Protein AF-A0A1E1F569-F1 (afdb_monomer_lite)

Sequence (327 aa):
MDRHGSYVGMTRHRDGMALHYGRDDFRDQSKLVRTLSRERVKDMASDYERRDPAQQFAERRGIGLGERIVEMARAGAEKARGIFDGLRLSLSAQQREPSATPERSRSIFADFKPPASVADPARTAQAEREHIRQLAVQRHARAVADIWKMQDKGLPILPHQRAALDKAREAMNQTSKYAAHDMERAYNRDPALASDAAGGRVRQAMRAMQLEAEIRTDPDKRADRFVEGWQQLGRHREELQRDGDFRGARKVSEQMAGMAKSLERDAQVESLLRDRKQELGIGFEKAANSPTTFPPASASRWAGATTTDLADRREDHGQFASHCARS

Structure (mmCIF, N/CA/C/O backbone):
data_AF-A0A1E1F569-F1
#
_entry.id   AF-A0A1E1F569-F1
#
loop_
_atom_site.group_PDB
_atom_site.id
_atom_site.type_symbol
_atom_site.label_atom_id
_atom_site.label_alt_id
_atom_site.label_comp_id
_atom_site.label_asym_id
_atom_site.label_entity_id
_atom_site.label_seq_id
_atom_site.pdbx_PDB_ins_code
_atom_site.Cartn_x
_atom_site.Cartn_y
_atom_site.Cartn_z
_atom_site.occupancy
_atom_site.B_iso_or_equiv
_atom_site.auth_seq_id
_atom_site.auth_comp_id
_atom_site.auth_asym_id
_atom_site.auth_atom_id
_atom_site.pdbx_PDB_model_num
ATOM 1 N N . MET A 1 1 ? -41.415 0.591 29.510 1.00 70.56 1 MET A N 1
ATOM 2 C CA . MET A 1 1 ? -42.135 -0.698 29.558 1.00 70.56 1 MET A CA 1
ATOM 3 C C . MET A 1 1 ? -43.249 -0.634 28.528 1.00 70.56 1 MET A C 1
ATOM 5 O O . MET A 1 1 ? -43.807 0.444 28.368 1.00 70.56 1 MET A O 1
ATOM 9 N N . ASP A 1 2 ? -43.493 -1.708 27.788 1.00 79.38 2 ASP A N 1
ATOM 10 C CA . ASP A 1 2 ? -44.550 -1.806 26.776 1.00 79.38 2 ASP A CA 1
ATOM 11 C C . ASP A 1 2 ? -45.605 -2.835 27.208 1.00 79.38 2 ASP A C 1
ATOM 13 O O . ASP A 1 2 ? -45.436 -3.526 28.216 1.00 79.38 2 ASP A O 1
ATOM 17 N N . ARG A 1 3 ? -46.682 -2.958 26.426 1.00 84.44 3 ARG A N 1
ATOM 18 C CA . ARG A 1 3 ? -47.791 -3.887 26.686 1.00 84.44 3 ARG A CA 1
ATOM 19 C C . ARG A 1 3 ? -47.330 -5.314 26.938 1.00 84.44 3 ARG A C 1
ATOM 21 O O . ARG A 1 3 ? -47.879 -5.995 27.801 1.00 84.44 3 ARG A O 1
ATOM 28 N N . HIS A 1 4 ? -46.318 -5.764 26.204 1.00 83.88 4 HIS A N 1
ATOM 29 C CA . HIS A 1 4 ? -45.815 -7.123 26.319 1.00 83.88 4 HIS A CA 1
ATOM 30 C C . HIS A 1 4 ? -45.016 -7.325 27.611 1.00 83.88 4 HIS A C 1
ATOM 32 O O . HIS A 1 4 ? -45.271 -8.278 28.345 1.00 83.88 4 HIS A O 1
ATOM 38 N N . GLY A 1 5 ? -44.112 -6.401 27.940 1.00 82.94 5 GLY A N 1
ATOM 39 C CA . GLY A 1 5 ? -43.372 -6.428 29.197 1.00 82.94 5 GLY A CA 1
ATOM 40 C C . GLY A 1 5 ? -44.294 -6.340 30.413 1.00 82.94 5 GLY A C 1
ATOM 41 O O . GLY A 1 5 ? -44.100 -7.078 31.378 1.00 82.94 5 GLY A O 1
ATOM 42 N N . SER A 1 6 ? -45.328 -5.493 30.359 1.00 86.06 6 SER A N 1
ATOM 43 C CA . SER A 1 6 ? -46.342 -5.386 31.414 1.00 86.06 6 SER A CA 1
ATOM 44 C C . SER A 1 6 ? -47.140 -6.676 31.570 1.00 86.06 6 SER A C 1
ATOM 46 O O . SER A 1 6 ? -47.264 -7.172 32.684 1.00 86.06 6 SER A O 1
ATOM 48 N N . TYR A 1 7 ? -47.599 -7.277 30.471 1.00 85.25 7 TYR A N 1
ATOM 49 C CA . TYR A 1 7 ? -48.302 -8.559 30.515 1.00 85.25 7 TYR A CA 1
ATOM 50 C C . TYR A 1 7 ? -47.445 -9.657 31.157 1.00 85.25 7 TYR A C 1
ATOM 52 O O . TYR A 1 7 ? -47.900 -10.319 32.085 1.00 85.25 7 TYR A O 1
ATOM 60 N N . VAL A 1 8 ? -46.185 -9.813 30.741 1.00 88.06 8 VAL A N 1
ATOM 61 C CA . VAL A 1 8 ? -45.287 -10.846 31.290 1.00 88.06 8 VAL A CA 1
ATOM 62 C C . VAL A 1 8 ? -44.940 -10.583 32.757 1.00 88.06 8 VAL A C 1
ATOM 64 O O . VAL A 1 8 ? -44.918 -11.517 33.553 1.00 88.06 8 VAL A O 1
ATOM 67 N N . GLY A 1 9 ? -44.675 -9.330 33.133 1.00 84.50 9 GLY A N 1
ATOM 68 C CA . GLY A 1 9 ? -44.353 -8.976 34.517 1.00 84.50 9 GLY A CA 1
ATOM 69 C C . GLY A 1 9 ? -45.528 -9.207 35.468 1.00 84.50 9 GLY A C 1
ATOM 70 O O . GLY A 1 9 ? -45.343 -9.762 36.544 1.00 84.50 9 GLY A O 1
ATOM 71 N N . MET A 1 10 ? -46.742 -8.844 35.050 1.00 84.62 10 MET A N 1
ATOM 72 C CA . MET A 1 10 ? -47.941 -8.936 35.890 1.00 84.62 10 MET A CA 1
ATOM 73 C C . MET A 1 10 ? -48.495 -10.362 35.993 1.00 84.62 10 MET A C 1
ATOM 75 O O . MET A 1 10 ? -48.997 -10.747 37.041 1.00 84.62 10 MET A O 1
ATOM 79 N N . THR A 1 11 ? -48.383 -11.167 34.933 1.00 86.31 11 THR A N 1
ATOM 80 C CA . THR A 1 11 ? -48.944 -12.534 34.896 1.00 86.31 11 THR A CA 1
ATOM 81 C C . THR A 1 11 ? -48.066 -13.595 35.557 1.00 86.31 11 THR A C 1
ATOM 83 O O . THR A 1 11 ? -48.512 -14.723 35.754 1.00 86.31 11 THR A O 1
ATOM 86 N N . ARG A 1 12 ? -46.827 -13.257 35.934 1.00 87.31 12 ARG A N 1
ATOM 87 C CA . ARG A 1 12 ? -45.937 -14.170 36.674 1.00 87.31 12 ARG A CA 1
ATOM 88 C C . ARG A 1 12 ? -46.308 -14.331 38.146 1.00 87.31 12 ARG A C 1
ATOM 90 O O . ARG A 1 12 ? -45.846 -15.276 38.779 1.00 87.31 12 ARG A O 1
ATOM 97 N N . HIS A 1 13 ? -47.125 -13.434 38.688 1.00 86.62 13 HIS A N 1
ATOM 98 C CA . HIS A 1 13 ? -47.553 -13.472 40.080 1.00 86.62 13 HIS A CA 1
ATOM 99 C C . HIS A 1 13 ? -48.960 -14.075 40.177 1.00 86.62 13 HIS A C 1
ATOM 101 O O . HIS A 1 13 ? -49.877 -13.608 39.508 1.00 86.62 13 HIS A O 1
ATOM 107 N N . ARG A 1 14 ? -49.125 -15.132 40.987 1.00 81.50 14 ARG A N 1
ATOM 108 C CA . ARG A 1 14 ? -50.398 -15.869 41.122 1.00 81.50 14 ARG A CA 1
ATOM 109 C C . ARG A 1 14 ? -51.358 -15.212 42.118 1.00 81.50 14 ARG A C 1
ATOM 111 O O . ARG A 1 14 ? -52.549 -15.142 41.841 1.00 81.50 14 ARG A O 1
ATOM 118 N N . ASP A 1 15 ? -50.828 -14.712 43.232 1.00 88.00 15 ASP A N 1
ATOM 119 C CA . ASP A 1 15 ? -51.649 -14.276 44.372 1.00 88.00 15 ASP A CA 1
ATOM 120 C C . ASP A 1 15 ? -51.763 -12.745 44.490 1.00 88.00 15 ASP A C 1
ATOM 122 O O . ASP A 1 15 ? -52.718 -12.230 45.065 1.00 88.00 15 ASP A O 1
ATOM 126 N N . GLY A 1 16 ? -50.819 -11.991 43.921 1.00 86.44 16 GLY A N 1
ATOM 127 C CA . GLY A 1 16 ? -50.845 -10.528 43.929 1.00 86.44 16 GLY A CA 1
ATOM 128 C C . GLY A 1 16 ? -49.499 -9.897 43.581 1.00 86.44 16 GLY A C 1
ATOM 129 O O . GLY A 1 16 ? -48.460 -10.556 43.598 1.00 86.44 16 GLY A O 1
ATOM 130 N N . MET A 1 17 ? -49.518 -8.605 43.252 1.00 84.94 17 MET A N 1
ATOM 131 C CA . MET A 1 17 ? -48.340 -7.827 42.863 1.00 84.94 17 MET A CA 1
ATOM 132 C C . MET A 1 17 ? -48.455 -6.396 43.399 1.00 84.94 17 MET A C 1
ATOM 134 O O . MET A 1 17 ? -49.511 -5.774 43.293 1.00 84.94 17 MET A O 1
ATOM 138 N N . ALA A 1 18 ? -47.346 -5.852 43.901 1.00 86.94 18 ALA A N 1
ATOM 139 C CA . ALA A 1 18 ? -47.206 -4.431 44.209 1.00 86.94 18 ALA A CA 1
ATOM 140 C C . ALA A 1 18 ? -46.367 -3.745 43.119 1.00 86.94 18 ALA A C 1
ATOM 142 O O . ALA A 1 18 ? -45.289 -4.223 42.767 1.00 86.94 18 ALA A O 1
ATOM 143 N N . LEU A 1 19 ? -46.861 -2.629 42.575 1.00 81.31 19 LEU A N 1
ATOM 144 C CA . LEU A 1 19 ? -46.159 -1.829 41.569 1.00 81.31 19 LEU A CA 1
ATOM 145 C C . LEU A 1 19 ? -45.727 -0.497 42.180 1.00 81.31 19 LEU A C 1
ATOM 147 O O . LEU A 1 19 ? -46.568 0.315 42.559 1.00 81.31 19 LEU A O 1
ATOM 151 N N . HIS A 1 20 ? -44.420 -0.257 42.219 1.00 83.44 20 HIS A N 1
ATOM 152 C CA . HIS A 1 20 ? -43.848 1.009 42.666 1.00 83.44 20 HIS A CA 1
ATOM 153 C C . HIS A 1 20 ? -43.402 1.827 41.455 1.00 83.44 20 HIS A C 1
ATOM 155 O O . HIS A 1 20 ? -42.701 1.318 40.582 1.00 83.44 20 HIS A O 1
ATOM 161 N N . TYR A 1 21 ? -43.804 3.094 41.398 1.00 80.69 21 TYR A N 1
ATOM 162 C CA . TYR A 1 21 ? -43.386 4.023 40.353 1.00 80.69 21 TYR A CA 1
ATOM 163 C C . TYR A 1 21 ? -43.152 5.420 40.932 1.00 80.69 21 TYR A C 1
ATOM 165 O O . TYR A 1 21 ? -43.775 5.810 41.920 1.00 80.69 21 TYR A O 1
ATOM 173 N N . GLY A 1 22 ? -42.229 6.165 40.321 1.00 81.75 22 GLY A N 1
ATOM 174 C CA . GLY A 1 22 ? -41.918 7.537 40.710 1.00 81.75 22 GLY A CA 1
ATOM 175 C C . GLY A 1 22 ? -43.075 8.483 40.391 1.00 81.75 22 GLY A C 1
ATOM 176 O O . GLY A 1 22 ? -43.643 8.445 39.296 1.00 81.75 22 GLY A O 1
ATOM 177 N N . ARG A 1 23 ? -43.421 9.357 41.344 1.00 74.81 23 ARG A N 1
ATOM 178 C CA . ARG A 1 23 ? -44.499 10.348 41.178 1.00 74.81 23 ARG A CA 1
ATOM 179 C C . ARG A 1 23 ? -44.185 11.374 40.081 1.00 74.81 23 ARG A C 1
ATOM 181 O O . ARG A 1 23 ? -45.110 11.892 39.458 1.00 74.81 23 ARG A O 1
ATOM 188 N N . ASP A 1 24 ? -42.901 11.614 39.825 1.00 73.12 24 ASP A N 1
ATOM 189 C CA . ASP A 1 24 ? -42.416 12.540 38.796 1.00 73.12 24 ASP A CA 1
ATOM 190 C C . ASP A 1 24 ? -42.631 11.994 37.372 1.00 73.12 24 ASP A C 1
ATOM 192 O O . ASP A 1 24 ? -42.980 12.743 36.457 1.00 73.12 24 ASP A O 1
ATOM 196 N N . ASP A 1 25 ? -42.540 10.673 37.191 1.00 67.25 25 ASP A N 1
ATOM 197 C CA . ASP A 1 25 ? -42.727 10.018 35.892 1.00 67.25 25 ASP A CA 1
ATOM 198 C C . ASP A 1 25 ? -44.215 9.829 35.545 1.00 67.25 25 ASP A C 1
ATOM 200 O O . ASP A 1 25 ? -44.647 10.078 34.407 1.00 67.25 25 ASP A O 1
ATOM 204 N N . PHE A 1 26 ? -45.028 9.457 36.542 1.00 74.19 26 PHE A N 1
ATOM 205 C CA . PHE A 1 26 ? -46.458 9.168 36.393 1.00 74.19 26 PHE A CA 1
ATOM 206 C C . PHE A 1 26 ? -47.290 9.928 37.425 1.00 74.19 26 PHE A C 1
ATOM 208 O O . PHE A 1 26 ? -47.778 9.383 38.411 1.00 74.19 26 PHE A O 1
ATOM 215 N N . ARG A 1 27 ? -47.485 11.219 37.153 1.00 68.31 27 ARG A N 1
ATOM 216 C CA . ARG A 1 27 ? -48.318 12.112 37.970 1.00 68.31 27 ARG A CA 1
ATOM 217 C C . ARG A 1 27 ? -49.810 11.732 37.981 1.00 68.31 27 ARG A C 1
ATOM 219 O O . ARG A 1 27 ? -50.522 12.133 38.895 1.00 68.31 27 ARG A O 1
ATOM 226 N N . ASP A 1 28 ? -50.266 10.979 36.978 1.00 77.38 28 ASP A N 1
ATOM 227 C CA . ASP A 1 28 ? -51.658 10.559 36.775 1.00 77.38 28 ASP A CA 1
ATOM 228 C C . ASP A 1 28 ? -51.709 9.074 36.365 1.00 77.38 28 ASP A C 1
ATOM 230 O O . ASP A 1 28 ? -50.928 8.625 35.514 1.00 77.38 28 ASP A O 1
ATOM 234 N N . GLN A 1 29 ? -52.651 8.321 36.945 1.00 77.00 29 GLN A N 1
ATOM 235 C CA . GLN A 1 29 ? -52.924 6.916 36.632 1.00 77.00 29 GLN A CA 1
ATOM 236 C C . GLN A 1 29 ? -53.177 6.708 35.130 1.00 77.00 29 GLN A C 1
ATOM 238 O O . GLN A 1 29 ? -52.739 5.711 34.554 1.00 77.00 29 GLN A O 1
ATOM 243 N N . SER A 1 30 ? -53.785 7.688 34.461 1.00 80.19 30 SER A N 1
ATOM 244 C CA . SER A 1 30 ? -54.041 7.665 33.016 1.00 80.19 30 SER A CA 1
ATOM 245 C C . SER A 1 30 ? -52.747 7.580 32.190 1.00 80.19 30 SER A C 1
ATOM 247 O O . SER A 1 30 ? -52.678 6.882 31.174 1.00 80.19 30 SER A O 1
ATOM 249 N N . LYS A 1 31 ? -51.677 8.247 32.646 1.00 80.12 31 LYS A N 1
ATOM 250 C CA . LYS A 1 31 ? -50.361 8.250 31.986 1.00 80.12 31 LYS A CA 1
ATOM 251 C C . LYS A 1 31 ? -49.631 6.919 32.181 1.00 80.12 31 LYS A C 1
ATOM 253 O O . LYS A 1 31 ? -48.961 6.446 31.257 1.00 80.12 31 LYS A O 1
ATOM 258 N N . LEU A 1 32 ? -49.799 6.300 33.350 1.00 82.88 32 LEU A N 1
ATOM 259 C CA . LEU A 1 32 ? -49.290 4.960 33.633 1.00 82.88 32 LEU A CA 1
ATOM 260 C C . LEU A 1 32 ? -49.958 3.933 32.713 1.00 82.88 32 LEU A C 1
ATOM 262 O O . LEU A 1 32 ? -49.262 3.229 31.984 1.00 82.88 32 LEU A O 1
ATOM 266 N N . VAL A 1 33 ? -51.294 3.919 32.660 1.00 83.81 33 VAL A N 1
ATOM 267 C CA . VAL A 1 33 ? -52.056 3.009 31.789 1.00 83.81 33 VAL A CA 1
ATOM 268 C C . VAL A 1 33 ? -51.663 3.196 30.327 1.00 83.81 33 VAL A C 1
ATOM 270 O O . VAL A 1 33 ? -51.402 2.210 29.645 1.00 83.81 33 VAL A O 1
ATOM 273 N N . ARG A 1 34 ? -51.531 4.436 29.841 1.00 81.75 34 ARG A N 1
ATOM 274 C CA . ARG A 1 34 ? -51.109 4.713 28.457 1.00 81.75 34 ARG A CA 1
ATOM 275 C C . ARG A 1 34 ? -49.707 4.190 28.142 1.00 81.75 34 ARG A C 1
ATOM 277 O O . ARG A 1 34 ? -49.464 3.725 27.033 1.00 81.75 34 ARG A O 1
ATOM 284 N N . THR A 1 35 ? -48.791 4.268 29.101 1.00 83.19 35 THR A N 1
ATOM 285 C CA . THR A 1 35 ? -47.405 3.818 28.914 1.00 83.19 35 THR A CA 1
ATOM 286 C C . THR A 1 35 ? -47.314 2.298 28.942 1.00 83.19 35 THR A C 1
ATOM 288 O O . THR A 1 35 ? -46.688 1.717 28.061 1.00 83.19 35 THR A O 1
ATOM 291 N N . LEU A 1 36 ? -47.997 1.653 29.892 1.00 82.56 36 LEU A N 1
ATOM 292 C CA . LEU A 1 36 ? -48.047 0.193 30.001 1.00 82.56 36 LEU A CA 1
ATOM 293 C C . LEU A 1 36 ? -48.888 -0.446 28.891 1.00 82.56 36 LEU A C 1
ATOM 295 O O . LEU A 1 36 ? -48.606 -1.562 28.491 1.00 82.56 36 LEU A O 1
ATOM 299 N N . SER A 1 37 ? -49.887 0.249 28.347 1.00 80.50 37 SER A N 1
ATOM 300 C CA . SER A 1 37 ? -50.714 -0.258 27.237 1.00 80.50 37 SER A CA 1
ATOM 301 C C . SER A 1 37 ? -50.084 -0.027 25.866 1.00 80.50 37 SER A C 1
ATOM 303 O O . SER A 1 37 ? -50.628 -0.482 24.861 1.00 80.50 37 SER A O 1
ATOM 305 N N . ARG A 1 38 ? -48.954 0.690 25.800 1.00 83.81 38 ARG A N 1
ATOM 306 C CA . ARG A 1 38 ? -48.286 1.005 24.540 1.00 83.81 38 ARG A CA 1
ATOM 307 C C . ARG A 1 38 ? -47.797 -0.281 23.893 1.00 83.81 38 ARG A C 1
ATOM 309 O O . ARG A 1 38 ? -46.904 -0.948 24.409 1.00 83.81 38 ARG A O 1
ATOM 316 N N . GLU A 1 39 ? -48.366 -0.610 22.747 1.00 75.12 39 GLU A N 1
ATOM 317 C CA . GLU A 1 39 ? -47.897 -1.713 21.928 1.00 75.12 39 GLU A CA 1
ATOM 318 C C . GLU A 1 39 ? -46.652 -1.265 21.165 1.00 75.12 39 GLU A C 1
ATOM 320 O O . GLU A 1 39 ? -46.673 -0.299 20.398 1.00 75.12 39 GLU A O 1
ATOM 325 N N . ARG A 1 40 ? -45.530 -1.932 21.434 1.00 66.31 40 ARG A N 1
ATOM 326 C CA . ARG A 1 40 ? -44.352 -1.833 20.587 1.00 66.31 40 ARG A CA 1
ATOM 327 C C . ARG A 1 40 ? -44.524 -2.905 19.523 1.00 66.31 40 ARG A C 1
ATOM 329 O O . ARG A 1 40 ? -44.418 -4.091 19.832 1.00 66.31 40 ARG A O 1
ATOM 336 N N . VAL A 1 41 ? -44.845 -2.492 18.300 1.00 64.06 41 VAL A N 1
ATOM 337 C CA . VAL A 1 41 ? -44.810 -3.404 17.155 1.00 64.06 41 VAL A CA 1
ATOM 338 C C . VAL A 1 41 ? -43.400 -3.985 17.124 1.00 64.06 41 VAL A C 1
ATOM 340 O O . VAL A 1 41 ? -42.417 -3.246 17.215 1.00 64.06 41 VAL A O 1
ATOM 343 N N . LYS A 1 42 ? -43.294 -5.312 17.114 1.00 60.97 42 LYS A N 1
ATOM 344 C CA . LYS A 1 42 ? -42.013 -5.960 16.862 1.00 60.97 42 LYS A CA 1
ATOM 345 C C . LYS A 1 42 ? -41.679 -5.618 15.417 1.00 60.97 42 LYS A C 1
ATOM 347 O O . LYS A 1 42 ? -42.313 -6.170 14.528 1.00 60.97 42 LYS A O 1
ATOM 352 N N . ASP A 1 43 ? -40.762 -4.679 15.195 1.00 54.94 43 ASP A N 1
ATOM 353 C CA . ASP A 1 43 ? -40.180 -4.455 13.873 1.00 54.94 43 ASP A CA 1
ATOM 354 C C . ASP A 1 43 ? -39.514 -5.772 13.454 1.00 54.94 43 ASP A C 1
ATOM 356 O O . ASP A 1 43 ? -38.412 -6.104 13.894 1.00 54.94 43 ASP A O 1
ATOM 360 N N . MET A 1 44 ? -40.231 -6.581 12.676 1.00 62.59 44 MET A N 1
ATOM 361 C CA . MET A 1 44 ? -39.677 -7.768 12.049 1.00 62.59 44 MET A CA 1
ATOM 362 C C . MET A 1 44 ? -38.870 -7.274 10.853 1.00 62.59 44 MET A C 1
ATOM 364 O O . MET A 1 44 ? -39.410 -6.618 9.966 1.00 62.59 44 MET A O 1
ATOM 368 N N . ALA A 1 45 ? -37.574 -7.586 10.806 1.00 53.03 45 ALA A N 1
ATOM 369 C CA . ALA A 1 45 ? -36.723 -7.233 9.667 1.00 53.03 45 ALA A CA 1
ATOM 370 C C . ALA A 1 45 ? -37.317 -7.727 8.325 1.00 53.03 45 ALA A C 1
ATOM 372 O O . ALA A 1 45 ? -37.165 -7.068 7.301 1.00 53.03 45 ALA A O 1
ATOM 373 N N . SER A 1 46 ? -38.094 -8.816 8.355 1.00 59.91 46 SER A N 1
ATOM 374 C CA . SER A 1 46 ? -38.830 -9.368 7.211 1.00 59.91 46 SER A CA 1
ATOM 375 C C . SER A 1 46 ? -39.949 -8.469 6.661 1.00 59.91 46 SER A C 1
ATOM 377 O O . SER A 1 46 ? -40.300 -8.588 5.489 1.00 59.91 46 SER A O 1
ATOM 379 N N . ASP A 1 47 ? -40.507 -7.551 7.458 1.00 58.34 47 ASP A N 1
ATOM 380 C CA . ASP A 1 47 ? -41.522 -6.597 6.978 1.00 58.34 47 ASP A CA 1
ATOM 381 C C . ASP A 1 47 ? -40.900 -5.490 6.109 1.00 58.34 47 ASP A C 1
ATOM 383 O O . ASP A 1 47 ? -41.583 -4.894 5.273 1.00 58.34 47 ASP A O 1
ATOM 387 N N . TYR A 1 48 ? -39.586 -5.273 6.238 1.00 56.53 48 TYR A N 1
ATOM 388 C CA . TYR A 1 48 ? -38.798 -4.402 5.365 1.00 56.53 48 TYR A CA 1
ATOM 389 C C . TYR A 1 48 ? -38.288 -5.132 4.109 1.00 56.53 48 TYR A C 1
ATOM 391 O O . TYR A 1 48 ? -38.043 -4.487 3.093 1.00 56.53 48 TYR A O 1
ATOM 399 N N . GLU A 1 49 ? -38.190 -6.467 4.120 1.00 55.06 49 GLU A N 1
ATOM 400 C CA . GLU A 1 49 ? -37.762 -7.251 2.946 1.00 55.06 49 GLU A CA 1
ATOM 401 C C . GLU A 1 49 ? -38.808 -7.270 1.823 1.00 55.06 49 GLU A C 1
ATOM 403 O O . GLU A 1 49 ? -38.458 -7.386 0.650 1.00 55.06 49 GLU A O 1
ATOM 408 N N . ARG A 1 50 ? -40.099 -7.096 2.141 1.00 53.38 50 ARG A N 1
ATOM 409 C CA . ARG A 1 50 ? -41.158 -7.052 1.116 1.00 53.38 50 ARG A CA 1
ATOM 410 C C . ARG A 1 50 ? -41.180 -5.774 0.285 1.00 53.38 50 ARG A C 1
ATOM 412 O O . ARG A 1 50 ? -41.949 -5.708 -0.675 1.00 53.38 50 ARG A O 1
ATOM 419 N N . ARG A 1 51 ? -40.387 -4.755 0.627 1.00 53.91 51 ARG A N 1
ATOM 420 C CA . ARG A 1 51 ? -40.398 -3.479 -0.092 1.00 53.91 51 ARG A CA 1
ATOM 421 C C . ARG A 1 51 ? -38.982 -2.950 -0.273 1.00 53.91 51 ARG A C 1
ATOM 423 O O . ARG A 1 51 ? -38.430 -2.305 0.609 1.00 53.91 51 ARG A O 1
ATOM 430 N N . ASP A 1 52 ? -38.440 -3.243 -1.450 1.00 55.53 52 ASP A N 1
ATOM 431 C CA . ASP A 1 52 ? -37.073 -2.963 -1.886 1.00 55.53 52 ASP A CA 1
ATOM 432 C C . ASP A 1 52 ? -36.598 -1.534 -1.509 1.00 55.53 52 ASP A C 1
ATOM 434 O O . ASP A 1 52 ? -37.105 -0.539 -2.048 1.00 55.53 52 ASP A O 1
ATOM 438 N N . PRO A 1 53 ? -35.628 -1.398 -0.584 1.00 60.75 53 PRO A N 1
ATOM 439 C CA . PRO A 1 53 ? -35.087 -0.109 -0.149 1.00 60.75 53 PRO A CA 1
ATOM 440 C C . PRO A 1 53 ? -34.496 0.725 -1.295 1.00 60.75 53 PRO A C 1
ATOM 442 O O . PRO A 1 53 ? -34.487 1.958 -1.222 1.00 60.75 53 PRO A O 1
ATOM 445 N N . ALA A 1 54 ? -34.042 0.073 -2.373 1.00 60.53 54 ALA A N 1
ATOM 446 C CA . ALA A 1 54 ? -33.488 0.742 -3.547 1.00 60.53 54 ALA A CA 1
ATOM 447 C C . ALA A 1 54 ? -34.545 1.565 -4.303 1.00 60.53 54 ALA A C 1
ATOM 449 O O . ALA A 1 54 ? -34.239 2.637 -4.831 1.00 60.53 54 ALA A O 1
ATOM 450 N N . GLN A 1 55 ? -35.802 1.114 -4.297 1.00 59.47 55 GLN A N 1
ATOM 451 C CA . GLN A 1 55 ? -36.893 1.771 -5.019 1.00 59.47 55 GLN A CA 1
ATOM 452 C C . GLN A 1 55 ? -37.317 3.076 -4.335 1.00 59.47 55 GLN A C 1
ATOM 454 O O . GLN A 1 55 ? -37.464 4.096 -5.000 1.00 59.47 55 GLN A O 1
ATOM 459 N N . GLN A 1 56 ? -37.389 3.112 -3.000 1.00 61.06 56 GLN A N 1
ATOM 460 C CA . GLN A 1 56 ? -37.722 4.347 -2.274 1.00 61.06 56 GLN A CA 1
ATOM 461 C C . GLN A 1 56 ? -36.603 5.394 -2.331 1.00 61.06 56 GLN A C 1
ATOM 463 O O . GLN A 1 56 ? -36.877 6.595 -2.302 1.00 61.06 56 GLN A O 1
ATOM 468 N N . PHE A 1 57 ? -35.341 4.959 -2.385 1.00 60.84 57 PHE A N 1
ATOM 469 C CA . PHE A 1 57 ? -34.211 5.867 -2.580 1.00 60.84 57 PHE A CA 1
ATOM 470 C C . PHE A 1 57 ? -34.235 6.486 -3.989 1.00 60.84 57 PHE A C 1
ATOM 472 O O . PHE A 1 57 ? -33.972 7.681 -4.139 1.00 60.84 57 PHE A O 1
ATOM 479 N N . ALA A 1 58 ? -34.624 5.703 -5.002 1.00 59.25 58 ALA A N 1
ATOM 480 C CA . ALA A 1 58 ? -34.781 6.158 -6.381 1.00 59.25 58 ALA A CA 1
ATOM 481 C C . ALA A 1 58 ? -35.999 7.084 -6.576 1.00 59.25 58 ALA A C 1
ATOM 483 O O . ALA A 1 58 ? -35.868 8.127 -7.217 1.00 59.25 58 ALA A O 1
ATOM 484 N N . GLU A 1 59 ? -37.149 6.769 -5.970 1.00 62.41 59 GLU A N 1
ATOM 485 C CA . GLU A 1 59 ? -38.379 7.575 -6.043 1.00 62.41 59 GLU A CA 1
ATOM 486 C C . GLU A 1 59 ? -38.221 8.941 -5.363 1.00 62.41 59 GLU A C 1
ATOM 488 O O . GLU A 1 59 ? -38.576 9.966 -5.942 1.00 62.41 59 GLU A O 1
ATOM 493 N N . ARG A 1 60 ? -37.601 8.997 -4.174 1.00 62.31 60 ARG A N 1
ATOM 494 C CA . ARG A 1 60 ? -37.365 10.266 -3.451 1.00 62.31 60 ARG A CA 1
ATOM 495 C C . ARG A 1 60 ? -36.369 11.193 -4.153 1.00 62.31 60 ARG A C 1
ATOM 497 O O . ARG A 1 60 ? -36.332 12.382 -3.850 1.00 62.31 60 ARG A O 1
ATOM 504 N N . ARG A 1 61 ? -35.551 10.660 -5.067 1.00 59.25 61 ARG A N 1
ATOM 505 C CA . ARG A 1 61 ? -34.576 11.413 -5.874 1.00 59.25 61 ARG A CA 1
ATOM 506 C C . ARG A 1 61 ? -34.995 11.580 -7.340 1.00 59.25 61 ARG A C 1
ATOM 508 O O . ARG A 1 61 ? -34.240 12.179 -8.100 1.00 59.25 61 ARG A O 1
ATOM 515 N N . GLY A 1 62 ? -36.164 11.074 -7.743 1.00 51.50 62 GLY A N 1
ATOM 516 C CA . GLY A 1 62 ? -36.656 11.166 -9.123 1.00 51.50 62 GLY A CA 1
ATOM 517 C C . GLY A 1 62 ? -35.810 10.407 -10.156 1.00 51.50 62 GLY A C 1
ATOM 518 O O . GLY A 1 62 ? -35.847 10.736 -11.340 1.00 51.50 62 GLY A O 1
ATOM 519 N N . ILE A 1 63 ? -35.035 9.399 -9.742 1.00 60.88 63 ILE A N 1
ATOM 520 C CA . ILE A 1 63 ? -34.162 8.624 -10.636 1.00 60.88 63 ILE A CA 1
ATOM 521 C C . ILE A 1 63 ? -34.926 7.388 -11.131 1.00 60.88 63 ILE A C 1
ATOM 523 O O . ILE A 1 63 ? -34.633 6.250 -10.774 1.00 60.88 63 ILE A O 1
ATOM 527 N N . GLY A 1 64 ? -35.935 7.618 -11.973 1.00 53.31 64 GLY A N 1
ATOM 528 C CA . GLY A 1 64 ? -36.588 6.575 -12.769 1.00 53.31 64 GLY A CA 1
ATOM 529 C C . GLY A 1 64 ? -35.726 6.208 -13.979 1.00 53.31 64 GLY A C 1
ATOM 530 O O . GLY A 1 64 ? -35.982 6.662 -15.091 1.00 53.31 64 GLY A O 1
ATOM 531 N N . LEU A 1 65 ? -34.655 5.438 -13.768 1.00 51.41 65 LEU A N 1
ATOM 532 C CA . LEU A 1 65 ? -33.684 5.099 -14.823 1.00 51.41 65 LEU A CA 1
ATOM 533 C C . LEU A 1 65 ? -34.106 3.883 -15.676 1.00 51.41 65 LEU A C 1
ATOM 535 O O . LEU A 1 65 ? -33.498 3.622 -16.709 1.00 51.41 65 LEU A O 1
ATOM 539 N N . GLY A 1 66 ? -35.163 3.164 -15.280 1.00 50.62 66 GLY A N 1
ATOM 540 C CA . GLY A 1 66 ? -35.650 1.977 -15.993 1.00 50.62 66 GLY A CA 1
ATOM 541 C C . GLY A 1 66 ? -36.466 2.276 -17.257 1.00 50.62 66 GLY A C 1
ATOM 542 O O . GLY A 1 66 ? -36.362 1.545 -18.236 1.00 50.62 66 GLY A O 1
ATOM 543 N N . GLU A 1 67 ? -37.230 3.372 -17.281 1.00 51.88 67 GLU A N 1
ATOM 544 C CA . GLU A 1 67 ? -38.168 3.657 -18.382 1.00 51.88 67 GLU A CA 1
ATOM 545 C C . GLU A 1 67 ? -37.497 4.398 -19.559 1.00 51.88 67 GLU A C 1
ATOM 547 O O . GLU A 1 67 ? -37.808 4.149 -20.722 1.00 51.88 67 GLU A O 1
ATOM 552 N N . ARG A 1 68 ? -36.457 5.206 -19.293 1.00 51.25 68 ARG A N 1
ATOM 553 C CA . ARG A 1 68 ? -35.699 5.943 -20.331 1.00 51.25 68 ARG A CA 1
ATOM 554 C C . ARG A 1 68 ? -34.717 5.092 -21.147 1.00 51.25 68 ARG A C 1
ATOM 556 O O . ARG A 1 68 ? -34.352 5.488 -22.252 1.00 51.25 68 ARG A O 1
ATOM 563 N N . ILE A 1 69 ? -34.282 3.933 -20.645 1.00 51.75 69 ILE A N 1
ATOM 564 C CA . ILE A 1 69 ? -33.353 3.052 -21.383 1.00 51.75 69 ILE A CA 1
ATOM 565 C C . ILE A 1 69 ? -34.081 2.311 -22.515 1.00 51.75 69 ILE A C 1
ATOM 567 O O . ILE A 1 69 ? -33.517 2.140 -23.596 1.00 51.75 69 ILE A O 1
ATOM 571 N N . VAL A 1 70 ? -35.348 1.938 -22.313 1.00 51.59 70 VAL A N 1
ATOM 572 C CA . VAL A 1 70 ? -36.163 1.284 -23.352 1.00 51.59 70 VAL A CA 1
ATOM 573 C C . VAL A 1 70 ? -36.508 2.268 -24.478 1.00 51.59 70 VAL A C 1
ATOM 575 O O . VAL A 1 70 ? -36.481 1.899 -25.652 1.00 51.59 70 VAL A O 1
ATOM 578 N N . GLU A 1 71 ? -36.736 3.540 -24.145 1.00 49.12 71 GLU A N 1
ATOM 579 C CA . GLU A 1 71 ? -37.000 4.600 -25.126 1.00 49.12 71 GLU A CA 1
ATOM 580 C C . GLU A 1 71 ? -35.752 4.944 -25.966 1.00 49.12 71 GLU A C 1
ATOM 582 O O . GLU A 1 71 ? -35.826 5.029 -27.194 1.00 49.12 71 GLU A O 1
ATOM 587 N N . MET A 1 72 ? -34.572 5.031 -25.336 1.00 50.16 72 MET A N 1
ATOM 588 C CA . MET A 1 72 ? -33.295 5.253 -26.034 1.00 50.16 72 MET A CA 1
ATOM 589 C C . MET A 1 72 ? -32.877 4.065 -26.914 1.00 50.16 72 MET A C 1
ATOM 591 O O . MET A 1 72 ? -32.324 4.271 -27.996 1.00 50.16 72 MET A O 1
ATOM 595 N N . ALA A 1 73 ? -33.176 2.826 -26.509 1.00 49.84 73 ALA A N 1
ATOM 596 C CA . ALA A 1 73 ? -32.924 1.646 -27.337 1.00 49.84 73 ALA A CA 1
ATOM 597 C C . ALA A 1 73 ? -33.812 1.620 -28.596 1.00 49.84 73 ALA A C 1
ATOM 599 O O . ALA A 1 73 ? -33.346 1.240 -29.674 1.00 49.84 73 ALA A O 1
ATOM 600 N N . ARG A 1 74 ? -35.067 2.085 -28.496 1.00 52.22 74 ARG A N 1
ATOM 601 C CA . ARG A 1 74 ? -35.985 2.176 -29.643 1.00 52.22 74 ARG A CA 1
ATOM 602 C C . ARG A 1 74 ? -35.610 3.324 -30.589 1.00 52.22 74 ARG A C 1
ATOM 604 O O . ARG A 1 74 ? -35.584 3.118 -31.800 1.00 52.22 74 ARG A O 1
ATOM 611 N N . ALA A 1 75 ? -35.201 4.476 -30.050 1.00 50.25 75 ALA A N 1
ATOM 612 C CA . ALA A 1 75 ? -34.710 5.612 -30.838 1.00 50.25 75 ALA A CA 1
ATOM 613 C C . ALA A 1 75 ? -33.363 5.328 -31.540 1.00 50.25 75 ALA A C 1
ATOM 615 O O . ALA A 1 75 ? -33.128 5.789 -32.659 1.00 50.25 75 ALA A O 1
ATOM 616 N N . GLY A 1 76 ? -32.481 4.531 -30.923 1.00 49.16 76 GLY A N 1
ATOM 617 C CA . GLY A 1 76 ? -31.222 4.088 -31.533 1.00 49.16 76 GLY A CA 1
ATOM 618 C C . GLY A 1 76 ? -31.418 3.113 -32.701 1.00 49.16 76 GLY A C 1
ATOM 619 O O . GLY A 1 76 ? -30.694 3.191 -33.695 1.00 49.16 76 GLY A O 1
ATOM 620 N N . ALA A 1 77 ? -32.429 2.242 -32.622 1.00 49.22 77 ALA A N 1
ATOM 621 C CA . ALA A 1 77 ? -32.746 1.276 -33.673 1.00 49.22 77 ALA A CA 1
ATOM 622 C C . ALA A 1 77 ? -33.347 1.924 -34.938 1.00 49.22 77 ALA A C 1
ATOM 624 O O . ALA A 1 77 ? -33.108 1.437 -36.044 1.00 49.22 77 ALA A O 1
ATOM 625 N N . GLU A 1 78 ? -34.077 3.038 -34.812 1.00 50.75 78 GLU A N 1
ATOM 626 C CA . GLU A 1 78 ? -34.599 3.776 -35.973 1.00 50.75 78 GLU A CA 1
ATOM 627 C C . GLU A 1 78 ? -33.541 4.676 -36.627 1.00 50.75 78 GLU A C 1
ATOM 629 O O . GLU A 1 78 ? -33.458 4.742 -37.854 1.00 50.75 78 GLU A O 1
ATOM 634 N N . LYS A 1 79 ? -32.642 5.285 -35.841 1.00 51.88 79 LYS A N 1
ATOM 635 C CA . LYS A 1 79 ? -31.570 6.147 -36.372 1.00 51.88 79 LYS A CA 1
ATOM 636 C C . LYS A 1 79 ? -30.493 5.371 -37.144 1.00 51.88 79 LYS A C 1
ATOM 638 O O . LYS A 1 79 ? -29.846 5.934 -38.023 1.00 51.88 79 LYS A O 1
ATOM 643 N N . ALA A 1 80 ? -30.343 4.070 -36.883 1.00 47.81 80 ALA A N 1
ATOM 644 C CA . ALA A 1 80 ? -29.446 3.187 -37.630 1.00 47.81 80 ALA A CA 1
ATOM 645 C C . ALA A 1 80 ? -29.989 2.763 -39.012 1.00 47.81 80 ALA A C 1
ATOM 647 O O . ALA A 1 80 ? -29.209 2.323 -39.854 1.00 47.81 80 ALA A O 1
ATOM 648 N N . ARG A 1 81 ? -31.295 2.923 -39.283 1.00 53.97 81 ARG A N 1
ATOM 649 C CA . ARG A 1 81 ? -31.895 2.574 -40.586 1.00 53.97 81 ARG A CA 1
ATOM 650 C C . ARG A 1 81 ? -31.791 3.673 -41.649 1.00 53.97 81 ARG A C 1
ATOM 652 O O . ARG A 1 81 ? -31.987 3.368 -42.815 1.00 53.97 81 ARG A O 1
ATOM 659 N N . GLY A 1 82 ? -31.451 4.913 -41.284 1.00 53.94 82 GLY A N 1
ATOM 660 C CA . GLY A 1 82 ? -31.396 6.041 -42.231 1.00 53.94 82 GLY A CA 1
ATOM 661 C C . GLY A 1 82 ? -29.995 6.541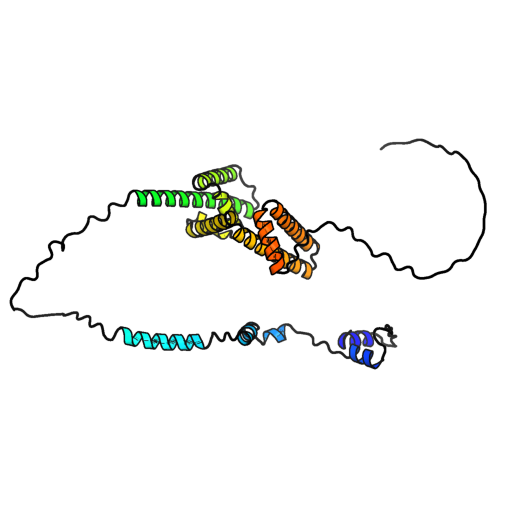 -42.602 1.00 53.94 82 GLY A C 1
ATOM 662 O O . GLY A 1 82 ? -29.850 7.267 -43.577 1.00 53.94 82 GLY A O 1
ATOM 663 N N . ILE A 1 83 ? -28.947 6.177 -41.852 1.00 56.47 83 ILE A N 1
ATOM 664 C CA . ILE A 1 83 ? -27.597 6.750 -42.059 1.00 56.47 83 ILE A CA 1
ATOM 665 C C . ILE A 1 83 ? -26.853 6.087 -43.238 1.00 56.47 83 ILE A C 1
ATOM 667 O O . ILE A 1 83 ? -25.910 6.662 -43.776 1.00 56.47 83 ILE A O 1
ATOM 671 N N . PHE A 1 84 ? -27.309 4.918 -43.700 1.00 45.19 84 PHE A N 1
ATOM 672 C CA . PHE A 1 84 ? -26.691 4.178 -44.809 1.00 45.19 84 PHE A CA 1
ATOM 673 C C . PHE A 1 84 ? -27.526 4.145 -46.101 1.00 45.19 84 PHE A C 1
ATOM 675 O O . PHE A 1 84 ? -27.103 3.520 -47.069 1.00 45.19 84 PHE A O 1
ATOM 682 N N . ASP A 1 85 ? -28.652 4.865 -46.171 1.00 49.56 85 ASP A N 1
ATOM 683 C CA . ASP A 1 85 ? -29.575 4.857 -47.326 1.00 49.56 85 ASP A CA 1
ATOM 684 C C . ASP A 1 85 ? -29.158 5.815 -48.469 1.00 49.56 85 ASP A C 1
ATOM 686 O O . ASP A 1 85 ? -29.964 6.269 -49.276 1.00 49.56 85 ASP A O 1
ATOM 690 N N . GLY A 1 86 ? -27.867 6.167 -48.536 1.00 52.53 86 GLY A N 1
ATOM 691 C CA . GLY A 1 86 ? -27.340 7.128 -49.514 1.00 52.53 86 GLY A CA 1
ATOM 692 C C . GLY A 1 86 ? -25.913 6.878 -50.008 1.00 52.53 86 GLY A C 1
ATOM 693 O O . GLY A 1 86 ? -25.450 7.587 -50.899 1.00 52.53 86 GLY A O 1
ATOM 694 N N . LEU A 1 87 ? -25.203 5.868 -49.496 1.00 47.19 87 LEU A N 1
ATOM 695 C CA . LEU A 1 87 ? -23.865 5.512 -49.982 1.00 47.19 87 LEU A CA 1
ATOM 696 C C . LEU A 1 87 ? -23.962 4.368 -50.997 1.00 47.19 87 LEU A C 1
ATOM 698 O O . LEU A 1 87 ? -23.793 3.193 -50.676 1.00 47.19 87 LEU A O 1
ATOM 702 N N . ARG A 1 88 ? -24.224 4.729 -52.260 1.00 44.47 88 ARG A N 1
ATOM 703 C CA . ARG A 1 88 ? -24.056 3.828 -53.409 1.00 44.47 88 ARG A CA 1
ATOM 704 C C . ARG A 1 88 ? -22.576 3.456 -53.563 1.00 44.47 88 ARG A C 1
ATOM 706 O O . ARG A 1 88 ? -21.813 4.146 -54.231 1.00 44.47 88 ARG A O 1
ATOM 713 N N . LEU A 1 89 ? -22.189 2.323 -52.986 1.00 43.88 89 LEU A N 1
ATOM 714 C CA . LEU A 1 89 ? -21.016 1.560 -53.403 1.00 43.88 89 LEU A CA 1
ATOM 715 C C . LEU A 1 89 ? -21.367 0.840 -54.712 1.00 43.88 89 LEU A C 1
ATOM 717 O O . LEU A 1 89 ? -21.849 -0.290 -54.703 1.00 43.88 89 LEU A O 1
ATOM 721 N N . SER A 1 90 ? -21.170 1.498 -55.854 1.00 43.66 90 SER A N 1
ATOM 722 C CA . SER A 1 90 ? -21.212 0.811 -57.145 1.00 43.66 90 SER A CA 1
ATOM 723 C C . SER A 1 90 ? -19.943 -0.030 -57.308 1.00 43.66 90 SER A C 1
ATOM 725 O O . SER A 1 90 ? -18.932 0.450 -57.819 1.00 43.66 90 SER A O 1
ATOM 727 N N . LEU A 1 91 ? -19.997 -1.294 -56.879 1.00 43.19 91 LEU A N 1
ATOM 728 C CA . LEU A 1 91 ? -19.186 -2.348 -57.487 1.00 43.19 91 LEU A CA 1
ATOM 729 C C . LEU A 1 91 ? -19.758 -2.611 -58.885 1.00 43.19 91 LEU A C 1
ATOM 731 O O . LEU A 1 91 ? -20.809 -3.232 -59.026 1.00 43.19 91 LEU A O 1
ATOM 735 N N . SER A 1 92 ? -19.083 -2.126 -59.922 1.00 35.22 92 SER A N 1
ATOM 736 C CA . SER A 1 92 ? -19.380 -2.486 -61.308 1.00 35.22 92 SER A CA 1
ATOM 737 C C . SER A 1 92 ? -18.627 -3.763 -61.679 1.00 35.22 92 SER A C 1
ATOM 739 O O . SER A 1 92 ? -17.420 -3.738 -61.919 1.00 35.22 92 SER A O 1
ATOM 741 N N . ALA A 1 93 ? -19.363 -4.873 -61.717 1.00 37.56 93 ALA A N 1
ATOM 742 C CA . ALA A 1 93 ? -18.968 -6.105 -62.381 1.00 37.56 93 ALA A CA 1
ATOM 743 C C . ALA A 1 93 ? -19.356 -6.059 -63.874 1.00 37.56 93 ALA A C 1
ATOM 745 O O . ALA A 1 93 ? -20.461 -5.653 -64.217 1.00 37.56 93 ALA A O 1
ATOM 746 N N . GLN A 1 94 ? -18.429 -6.552 -64.700 1.00 37.66 94 GLN A N 1
ATOM 747 C CA . GLN A 1 94 ? -18.555 -7.082 -66.066 1.00 37.66 94 GLN A CA 1
ATOM 748 C C . GLN A 1 94 ? -18.930 -6.181 -67.278 1.00 37.66 94 GLN A C 1
ATOM 750 O O . GLN A 1 94 ? -20.048 -5.705 -67.420 1.00 37.66 94 GLN A O 1
ATOM 755 N N . GLN A 1 95 ? -17.997 -6.206 -68.251 1.00 37.06 95 GLN A N 1
ATOM 756 C CA . GLN A 1 95 ? -18.169 -6.282 -69.722 1.00 37.06 95 GLN A CA 1
ATOM 757 C C . GLN A 1 95 ? -18.650 -5.049 -70.517 1.00 37.06 95 GLN A C 1
ATOM 759 O O . GLN A 1 95 ? -19.843 -4.777 -70.585 1.00 37.06 95 GLN A O 1
ATOM 764 N N . ARG A 1 96 ? -17.731 -4.443 -71.301 1.00 28.03 96 ARG A N 1
ATOM 765 C CA . ARG A 1 96 ? -17.588 -4.545 -72.787 1.00 28.03 96 ARG A CA 1
ATOM 766 C C . ARG A 1 96 ? -16.894 -3.281 -73.360 1.00 28.03 96 ARG A C 1
ATOM 768 O O . ARG A 1 96 ? -17.339 -2.169 -73.120 1.00 28.03 96 ARG A O 1
ATOM 775 N N . GLU A 1 97 ? -15.788 -3.489 -74.078 1.00 32.19 97 GLU A N 1
ATOM 776 C CA . GLU A 1 97 ? -14.969 -2.524 -74.861 1.00 32.19 97 GLU A CA 1
ATOM 777 C C . GLU A 1 97 ? -15.755 -1.796 -75.985 1.00 32.19 97 GLU A C 1
ATOM 779 O O . GLU A 1 97 ? -16.834 -2.283 -76.339 1.00 32.19 97 GLU A O 1
ATOM 784 N N . PRO A 1 98 ? -15.190 -0.796 -76.713 1.00 54.28 98 PRO A N 1
ATOM 785 C CA . PRO A 1 98 ? -14.079 0.124 -76.407 1.00 54.28 98 PRO A CA 1
ATOM 786 C C . PRO A 1 98 ? -14.458 1.602 -76.678 1.00 54.28 98 PRO A C 1
ATOM 788 O O . PRO A 1 98 ? -15.109 1.915 -77.674 1.00 54.28 98 PRO A O 1
ATOM 791 N N . SER A 1 99 ? -13.959 2.562 -75.897 1.00 33.97 99 SER A N 1
ATOM 792 C CA . SER A 1 99 ? -13.897 3.948 -76.389 1.00 33.97 99 SER A CA 1
ATOM 793 C C . SER A 1 99 ? -12.832 4.771 -75.676 1.00 33.97 99 SER A C 1
ATOM 795 O O . SER A 1 99 ? -12.982 5.105 -74.505 1.00 33.97 99 SER A O 1
ATOM 797 N N . ALA A 1 100 ? -11.794 5.078 -76.454 1.00 37.81 100 ALA A N 1
ATOM 798 C CA . ALA A 1 100 ? -10.970 6.282 -76.443 1.00 37.81 100 ALA A CA 1
ATOM 799 C C . ALA A 1 100 ? -10.512 6.835 -75.081 1.00 37.81 100 ALA A C 1
ATOM 801 O O . ALA A 1 100 ? -11.271 7.413 -74.305 1.00 37.81 100 ALA A O 1
ATOM 802 N N . THR A 1 101 ? -9.197 6.762 -74.877 1.00 44.84 101 THR A N 1
ATOM 803 C CA . THR A 1 101 ? -8.446 7.643 -73.980 1.00 44.84 101 THR A CA 1
ATOM 804 C C . THR A 1 101 ? -8.835 9.114 -74.197 1.00 44.84 101 THR A C 1
ATOM 806 O O . THR A 1 101 ? -9.096 9.548 -75.320 1.00 44.84 101 THR A O 1
ATOM 809 N N . PRO A 1 102 ? -8.819 9.910 -73.120 1.00 44.59 102 PRO A N 1
ATOM 810 C CA . PRO A 1 102 ? -7.623 10.714 -72.946 1.00 44.59 102 PRO A CA 1
ATOM 811 C C . PRO A 1 102 ? -7.026 10.594 -71.545 1.00 44.59 102 PRO A C 1
ATOM 813 O O . PRO A 1 102 ? -7.678 10.312 -70.542 1.00 44.59 102 PRO A O 1
ATOM 816 N N . GLU A 1 103 ? -5.718 10.775 -71.548 1.00 49.28 103 GLU A N 1
ATOM 817 C CA . GLU A 1 103 ? -4.764 10.729 -70.457 1.00 49.28 103 GLU A CA 1
ATOM 818 C C . GLU A 1 103 ? -5.264 11.426 -69.186 1.00 49.28 103 GLU A C 1
ATOM 820 O O . GLU A 1 103 ? -5.383 12.649 -69.121 1.00 49.28 103 GLU A O 1
ATOM 825 N N . ARG A 1 104 ? -5.483 10.648 -68.121 1.00 48.97 104 ARG A N 1
ATOM 826 C CA . ARG A 1 104 ? -5.460 11.189 -66.763 1.00 48.97 104 ARG A CA 1
ATOM 827 C C . ARG A 1 104 ? -4.089 10.895 -66.185 1.00 48.97 104 ARG A C 1
ATOM 829 O O . ARG A 1 104 ? -3.762 9.750 -65.878 1.00 48.97 104 ARG A O 1
ATOM 836 N N . SER A 1 105 ? -3.287 11.949 -66.124 1.00 51.81 105 SER A N 1
ATOM 837 C CA . SER A 1 105 ? -1.967 12.013 -65.515 1.00 51.81 105 SER A CA 1
ATOM 838 C C . SER A 1 105 ? -1.882 11.149 -64.257 1.00 51.81 105 SER A C 1
ATOM 840 O O . SER A 1 105 ? -2.462 11.451 -63.213 1.00 51.81 105 SER A O 1
ATOM 842 N N . ARG A 1 106 ? -1.117 10.057 -64.361 1.00 54.66 106 ARG A N 1
ATOM 843 C CA . ARG A 1 106 ? -0.526 9.399 -63.198 1.00 54.66 106 ARG A CA 1
ATOM 844 C C . ARG A 1 106 ? 0.275 10.477 -62.480 1.00 54.66 106 ARG A C 1
ATOM 846 O O . ARG A 1 106 ? 1.222 11.023 -63.045 1.00 54.66 106 ARG A O 1
ATOM 853 N N . SER A 1 107 ? -0.158 10.855 -61.284 1.00 58.47 107 SER A N 1
ATOM 854 C CA . SER A 1 107 ? 0.605 11.774 -60.456 1.00 58.47 107 SER A CA 1
ATOM 855 C C . SER A 1 107 ? 1.985 11.160 -60.218 1.00 58.47 107 SER A C 1
ATOM 857 O O . SER A 1 107 ? 2.104 9.982 -59.888 1.00 58.47 107 SER A O 1
ATOM 859 N N . ILE A 1 108 ? 3.033 11.971 -60.368 1.00 63.41 108 ILE A N 1
ATOM 860 C CA . ILE A 1 108 ? 4.460 11.612 -60.216 1.00 63.41 108 ILE A CA 1
ATOM 861 C C . ILE A 1 108 ? 4.777 11.037 -58.809 1.00 63.41 108 ILE A C 1
ATOM 863 O O . ILE A 1 108 ? 5.864 10.534 -58.553 1.00 63.41 108 ILE A O 1
ATOM 867 N N . PHE A 1 109 ? 3.798 11.052 -57.901 1.00 55.94 109 PHE A N 1
ATOM 868 C CA . PHE A 1 109 ? 3.871 10.566 -56.525 1.00 55.94 109 PHE A CA 1
ATOM 869 C C . PHE A 1 109 ? 3.108 9.255 -56.269 1.00 55.94 109 PHE A C 1
ATOM 871 O O . PHE A 1 109 ? 3.094 8.794 -55.131 1.00 55.94 109 PHE A O 1
ATOM 878 N N . ALA A 1 110 ? 2.480 8.640 -57.278 1.00 59.62 110 ALA A N 1
ATOM 879 C CA . ALA A 1 110 ? 1.708 7.403 -57.096 1.00 59.62 110 ALA A CA 1
ATOM 880 C C . ALA A 1 110 ? 2.567 6.203 -56.638 1.00 59.62 110 ALA A C 1
ATOM 882 O O . ALA A 1 110 ? 2.055 5.311 -55.966 1.00 59.62 110 ALA A O 1
ATOM 883 N N . ASP A 1 111 ? 3.873 6.233 -56.920 1.00 60.19 111 ASP A N 1
ATOM 884 C CA . ASP A 1 111 ? 4.846 5.212 -56.508 1.00 60.19 111 ASP A CA 1
ATOM 885 C C . ASP A 1 111 ? 5.768 5.672 -55.360 1.00 60.19 111 ASP A C 1
ATOM 887 O O . ASP A 1 111 ? 6.708 4.966 -54.986 1.00 60.19 111 ASP A O 1
ATOM 891 N N . PHE A 1 112 ? 5.517 6.840 -54.750 1.00 58.62 112 PHE A N 1
ATOM 892 C CA . PHE A 1 112 ? 6.304 7.295 -53.603 1.00 58.62 112 PHE A CA 1
ATOM 893 C C . PHE A 1 112 ? 5.825 6.594 -52.329 1.00 58.62 112 PHE A C 1
ATOM 895 O O . PHE A 1 112 ? 4.978 7.085 -51.585 1.00 58.62 112 PHE A O 1
ATOM 902 N N . LYS A 1 113 ? 6.381 5.409 -52.082 1.00 61.38 113 LYS A N 1
ATOM 903 C CA . LYS A 1 113 ? 6.275 4.698 -50.810 1.00 61.38 113 LYS A CA 1
ATOM 904 C C . LYS A 1 113 ? 7.403 5.225 -49.916 1.00 61.38 113 LYS A C 1
ATOM 906 O O . LYS A 1 113 ? 8.542 4.794 -50.111 1.00 61.38 113 LYS A O 1
ATOM 911 N N . PRO A 1 114 ? 7.156 6.175 -48.987 1.00 62.38 114 PRO A N 1
ATOM 912 C CA . PRO A 1 114 ? 8.203 6.595 -48.065 1.00 62.38 114 PRO A CA 1
ATOM 913 C C . PRO A 1 114 ? 8.738 5.337 -47.368 1.00 62.38 114 PRO A C 1
ATOM 915 O O . PRO A 1 114 ? 7.925 4.489 -46.973 1.00 62.38 114 PRO A O 1
ATOM 918 N N . PRO A 1 115 ? 10.070 5.153 -47.264 1.00 58.00 115 PRO A N 1
ATOM 919 C CA . PRO A 1 115 ? 10.608 4.018 -46.531 1.00 58.00 115 PRO A CA 1
ATOM 920 C C . PRO A 1 115 ? 9.976 4.051 -45.144 1.00 58.00 115 PRO A C 1
ATOM 922 O O . PRO A 1 115 ? 9.898 5.123 -44.537 1.00 58.00 115 PRO A O 1
ATOM 925 N N . ALA A 1 116 ? 9.441 2.903 -44.710 1.00 57.25 116 ALA A N 1
ATOM 926 C CA . ALA A 1 116 ? 8.818 2.742 -43.404 1.00 57.25 116 ALA A CA 1
ATOM 927 C C . ALA A 1 116 ? 9.655 3.513 -42.389 1.00 57.25 116 ALA A C 1
ATOM 929 O O . ALA A 1 116 ? 10.852 3.243 -42.298 1.00 57.25 116 ALA A O 1
ATOM 930 N N . SER A 1 117 ? 9.036 4.523 -41.760 1.00 57.84 117 SER A N 1
ATOM 931 C CA . SER A 1 117 ? 9.644 5.422 -40.776 1.00 57.84 117 SER A CA 1
ATOM 932 C C . SER A 1 117 ? 10.777 4.692 -40.069 1.00 57.84 117 SER A C 1
ATOM 934 O O . SER A 1 117 ? 10.528 3.752 -39.313 1.00 57.84 117 SER A O 1
ATOM 936 N N . VAL A 1 118 ? 12.019 5.071 -40.394 1.00 59.81 118 VAL A N 1
ATOM 937 C CA . VAL A 1 118 ? 13.196 4.688 -39.614 1.00 59.81 118 VAL A CA 1
ATOM 938 C C . VAL A 1 118 ? 12.806 4.983 -38.178 1.00 59.81 118 VAL A C 1
ATOM 940 O O . VAL A 1 118 ? 12.488 6.130 -37.867 1.00 59.81 118 VAL A O 1
ATOM 943 N N . ALA A 1 119 ? 12.661 3.930 -37.372 1.00 63.53 119 ALA A N 1
ATOM 944 C CA . ALA A 1 119 ? 12.141 4.047 -36.024 1.00 63.53 119 ALA A CA 1
ATOM 945 C C . ALA A 1 119 ? 12.942 5.138 -35.316 1.00 63.53 119 ALA A C 1
ATOM 947 O O . ALA A 1 119 ? 14.161 5.011 -35.201 1.00 63.53 119 ALA A O 1
ATOM 948 N N . ASP A 1 120 ? 12.271 6.225 -34.920 1.00 75.44 120 ASP A N 1
ATOM 949 C CA . ASP A 1 120 ? 12.926 7.332 -34.229 1.00 75.44 120 ASP A CA 1
ATOM 950 C C . ASP A 1 120 ? 13.764 6.734 -33.086 1.00 75.44 120 ASP A C 1
ATOM 952 O O . ASP A 1 120 ? 13.184 6.078 -32.210 1.00 75.44 120 ASP A O 1
ATOM 956 N N . PRO A 1 121 ? 15.092 6.942 -33.038 1.00 75.88 121 PRO A N 1
ATOM 957 C CA . PRO A 1 121 ? 15.939 6.353 -31.996 1.00 75.88 121 PRO A CA 1
ATOM 958 C C . PRO A 1 121 ? 15.503 6.784 -30.583 1.00 75.88 121 PRO A C 1
ATOM 960 O O . PRO A 1 121 ? 15.764 6.105 -29.594 1.00 75.88 121 PRO A O 1
ATOM 963 N N . ALA A 1 122 ? 14.766 7.895 -30.478 1.00 80.06 122 ALA A N 1
ATOM 964 C CA . ALA A 1 122 ? 14.114 8.324 -29.248 1.00 80.06 122 ALA A CA 1
ATOM 965 C C . ALA A 1 122 ? 12.971 7.387 -28.803 1.00 80.06 122 ALA A C 1
ATOM 967 O O . ALA A 1 122 ? 12.845 7.110 -27.611 1.00 80.06 122 ALA A O 1
ATOM 968 N N . ARG A 1 123 ? 12.150 6.875 -29.731 1.00 81.50 123 ARG A N 1
ATOM 969 C CA . ARG A 1 123 ? 11.031 5.965 -29.424 1.00 81.50 123 ARG A CA 1
ATOM 970 C C . ARG A 1 123 ? 11.525 4.576 -29.028 1.00 81.50 123 ARG A C 1
ATOM 972 O O . ARG A 1 123 ? 10.959 3.966 -28.126 1.00 81.50 123 ARG A O 1
ATOM 979 N N . THR A 1 124 ? 12.591 4.085 -29.661 1.00 83.25 124 THR A N 1
ATOM 980 C CA . THR A 1 124 ? 13.196 2.791 -29.305 1.00 83.25 124 THR A CA 1
ATOM 981 C C . THR A 1 124 ? 13.830 2.845 -27.915 1.00 83.25 124 THR A C 1
ATOM 983 O O . THR A 1 124 ? 13.534 1.993 -27.081 1.00 83.25 124 THR A O 1
ATOM 986 N N . ALA A 1 125 ? 14.581 3.906 -27.602 1.00 84.44 125 ALA A N 1
ATOM 987 C CA . ALA A 1 125 ? 15.139 4.117 -26.266 1.00 84.44 125 ALA A CA 1
ATOM 988 C C . ALA A 1 125 ? 14.053 4.257 -25.179 1.00 84.44 125 ALA A C 1
ATOM 990 O O . ALA A 1 125 ? 14.238 3.815 -24.043 1.00 84.44 125 ALA A O 1
ATOM 991 N N . GLN A 1 126 ? 12.904 4.863 -25.501 1.00 84.50 126 GLN A N 1
ATOM 992 C CA . GLN A 1 126 ? 11.751 4.915 -24.595 1.00 84.50 126 GLN A CA 1
ATOM 993 C C . GLN A 1 126 ? 11.158 3.522 -24.351 1.00 84.50 126 GLN A C 1
ATOM 995 O O . GLN A 1 126 ? 10.963 3.147 -23.195 1.00 84.50 126 GLN A O 1
ATOM 1000 N N . ALA A 1 127 ? 10.943 2.733 -25.406 1.00 86.25 127 ALA A N 1
ATOM 1001 C CA . ALA A 1 127 ? 10.427 1.370 -25.291 1.00 86.25 127 ALA A CA 1
ATOM 1002 C C . ALA A 1 127 ? 11.359 0.458 -24.469 1.00 86.25 127 ALA A C 1
ATOM 1004 O O . ALA A 1 127 ? 10.892 -0.316 -23.634 1.00 86.25 127 ALA A O 1
ATOM 1005 N N . GLU A 1 128 ? 12.679 0.589 -24.634 1.00 87.00 128 GLU A N 1
ATOM 1006 C CA . GLU A 1 128 ? 13.668 -0.139 -23.829 1.00 87.00 128 GLU A CA 1
ATOM 1007 C C . GLU A 1 128 ? 13.588 0.230 -22.341 1.00 87.00 128 GLU A C 1
ATOM 1009 O O . GLU A 1 128 ? 13.572 -0.653 -21.480 1.00 87.00 128 GLU A O 1
ATOM 1014 N N . ARG A 1 129 ? 13.465 1.524 -22.014 1.00 86.62 129 ARG A N 1
ATOM 1015 C CA . ARG A 1 129 ? 13.288 1.993 -20.627 1.00 86.62 129 ARG A CA 1
ATOM 1016 C C . ARG A 1 129 ? 11.995 1.469 -20.008 1.00 86.62 129 ARG A C 1
ATOM 1018 O O . ARG A 1 129 ? 11.992 1.056 -18.847 1.00 86.62 129 ARG A O 1
ATOM 1025 N N . GLU A 1 130 ? 10.903 1.472 -20.766 1.00 87.19 130 GLU A N 1
ATOM 1026 C CA . GLU A 1 130 ? 9.627 0.911 -20.320 1.00 87.19 130 GLU A CA 1
ATOM 1027 C C . GLU A 1 130 ? 9.724 -0.595 -20.081 1.00 87.19 130 GLU A C 1
ATOM 1029 O O . GLU A 1 130 ? 9.235 -1.081 -19.060 1.00 87.19 130 GLU A O 1
ATOM 1034 N N . HIS A 1 131 ? 10.406 -1.326 -20.961 1.00 89.88 131 HIS A N 1
ATOM 1035 C CA . HIS A 1 131 ? 10.632 -2.757 -20.801 1.00 89.88 131 HIS A CA 1
ATOM 1036 C C . HIS A 1 131 ? 11.479 -3.069 -19.556 1.00 89.88 131 HIS A C 1
ATOM 1038 O O . HIS A 1 131 ? 11.105 -3.928 -18.756 1.00 89.88 131 HIS A O 1
ATOM 1044 N N . ILE A 1 132 ? 12.568 -2.325 -19.322 1.00 91.00 132 ILE A N 1
ATOM 1045 C CA . ILE A 1 132 ? 13.388 -2.451 -18.103 1.00 91.00 132 ILE A CA 1
ATOM 1046 C C . ILE A 1 132 ? 12.540 -2.182 -16.854 1.00 91.00 132 ILE A C 1
ATOM 1048 O O . ILE A 1 132 ? 12.601 -2.945 -15.887 1.00 91.00 132 ILE A O 1
ATOM 1052 N N . ARG A 1 133 ? 11.692 -1.145 -16.882 1.00 89.38 133 ARG A N 1
ATOM 1053 C CA . ARG A 1 133 ? 10.768 -0.834 -15.783 1.00 89.38 133 ARG A CA 1
ATOM 1054 C C . ARG A 1 133 ? 9.779 -1.973 -15.535 1.00 89.38 133 ARG A C 1
ATOM 1056 O O . ARG A 1 133 ? 9.563 -2.344 -14.383 1.00 89.38 133 ARG A O 1
ATOM 1063 N N . GLN A 1 134 ? 9.189 -2.541 -16.586 1.00 91.69 134 GLN A N 1
ATOM 1064 C CA . GLN A 1 134 ? 8.254 -3.663 -16.468 1.00 91.69 134 GLN A CA 1
ATOM 1065 C C . GLN A 1 134 ? 8.934 -4.907 -15.888 1.00 91.69 134 GLN A C 1
ATOM 1067 O O . GLN A 1 134 ? 8.384 -5.542 -14.987 1.00 91.69 134 GLN A O 1
ATOM 1072 N N . LEU A 1 135 ? 10.152 -5.214 -16.340 1.00 92.50 135 LEU A N 1
ATOM 1073 C CA . LEU A 1 135 ? 10.946 -6.328 -15.829 1.00 92.50 135 LEU A CA 1
ATOM 1074 C C . LEU A 1 135 ? 11.311 -6.134 -14.349 1.00 92.50 135 LEU A C 1
ATOM 1076 O O . LEU A 1 135 ? 11.213 -7.077 -13.562 1.00 92.50 135 LEU A O 1
ATOM 1080 N N . ALA A 1 136 ? 11.683 -4.914 -13.949 1.00 93.69 136 ALA A N 1
ATOM 1081 C CA . ALA A 1 136 ? 11.970 -4.583 -12.554 1.00 93.69 136 ALA A CA 1
ATOM 1082 C C . ALA A 1 136 ? 10.738 -4.794 -11.660 1.00 93.69 136 ALA A C 1
ATOM 1084 O O . ALA A 1 136 ? 10.838 -5.446 -10.618 1.00 93.69 136 ALA A O 1
ATOM 1085 N N . VAL A 1 137 ? 9.563 -4.327 -12.101 1.00 94.06 137 VAL A N 1
ATOM 1086 C CA . VAL A 1 137 ? 8.295 -4.552 -11.390 1.00 94.06 137 VAL A CA 1
ATOM 1087 C C . VAL A 1 137 ? 7.964 -6.041 -11.307 1.00 94.06 137 VAL A C 1
ATOM 1089 O O . VAL A 1 137 ? 7.614 -6.522 -10.233 1.00 94.06 137 VAL A O 1
ATOM 1092 N N . GLN A 1 138 ? 8.111 -6.794 -12.400 1.00 95.12 138 GLN A N 1
ATOM 1093 C CA . GLN A 1 138 ? 7.852 -8.235 -12.406 1.00 95.12 138 GLN A CA 1
ATOM 1094 C C . GLN A 1 138 ? 8.777 -8.984 -11.438 1.00 95.12 138 GLN A C 1
ATOM 1096 O O . GLN A 1 138 ? 8.326 -9.850 -10.687 1.00 95.12 138 GLN A O 1
ATOM 1101 N N . ARG A 1 139 ? 10.073 -8.652 -11.423 1.00 95.31 139 ARG A N 1
ATOM 1102 C CA . ARG A 1 139 ? 11.051 -9.252 -10.506 1.00 95.31 139 ARG A CA 1
ATOM 1103 C C . ARG A 1 139 ? 10.713 -8.939 -9.048 1.00 95.31 139 ARG A C 1
ATOM 1105 O O . ARG A 1 139 ? 10.764 -9.841 -8.214 1.00 95.31 139 ARG A O 1
ATOM 1112 N N . HIS A 1 140 ? 10.342 -7.695 -8.754 1.00 95.69 140 HIS A N 1
ATOM 1113 C CA . HIS A 1 140 ? 9.892 -7.289 -7.426 1.00 95.69 140 HIS A CA 1
ATOM 1114 C C . HIS A 1 140 ? 8.625 -8.038 -7.003 1.00 95.69 140 HIS A C 1
ATOM 1116 O O . HIS A 1 140 ? 8.581 -8.615 -5.921 1.00 95.69 140 HIS A O 1
ATOM 1122 N N . ALA A 1 141 ? 7.633 -8.119 -7.890 1.00 95.56 141 ALA A N 1
ATOM 1123 C CA . ALA A 1 141 ? 6.392 -8.842 -7.648 1.00 95.56 141 ALA A CA 1
ATOM 1124 C C . ALA A 1 141 ? 6.626 -10.326 -7.329 1.00 95.56 141 ALA A C 1
ATOM 1126 O O . ALA A 1 141 ? 6.017 -10.852 -6.404 1.00 95.56 141 ALA A O 1
ATOM 1127 N N . ARG A 1 142 ? 7.546 -10.994 -8.039 1.00 95.62 142 ARG A N 1
ATOM 1128 C CA . ARG A 1 142 ? 7.922 -12.390 -7.753 1.00 95.62 142 ARG A CA 1
ATOM 1129 C C . ARG A 1 142 ? 8.545 -12.547 -6.370 1.00 95.62 142 ARG A C 1
ATOM 1131 O O . ARG A 1 142 ? 8.139 -13.437 -5.636 1.00 95.62 142 ARG A O 1
ATOM 1138 N N . ALA A 1 143 ? 9.474 -11.664 -5.998 1.00 96.38 143 ALA A N 1
ATOM 1139 C CA . ALA A 1 143 ? 10.097 -11.705 -4.677 1.00 96.38 143 ALA A CA 1
ATOM 1140 C C . ALA A 1 143 ? 9.067 -11.506 -3.549 1.00 96.38 143 ALA A C 1
ATOM 1142 O O . ALA A 1 143 ? 9.085 -12.243 -2.566 1.00 96.38 143 ALA A O 1
ATOM 1143 N N . VAL A 1 144 ? 8.133 -10.562 -3.718 1.00 95.25 144 VAL A N 1
ATOM 1144 C CA . VAL A 1 144 ? 7.022 -10.345 -2.775 1.00 95.25 144 VAL A CA 1
ATOM 1145 C C . VAL A 1 144 ? 6.105 -11.568 -2.713 1.00 95.25 144 VAL A C 1
ATOM 1147 O O . VAL A 1 144 ? 5.825 -12.065 -1.626 1.00 95.25 144 VAL A O 1
ATOM 1150 N N . ALA A 1 145 ? 5.687 -12.099 -3.864 1.00 93.75 145 ALA A N 1
ATOM 1151 C CA . ALA A 1 145 ? 4.806 -13.261 -3.931 1.00 93.75 145 ALA A CA 1
ATOM 1152 C C . ALA A 1 145 ? 5.439 -14.509 -3.298 1.00 93.75 145 ALA A C 1
ATOM 1154 O O . ALA A 1 145 ? 4.746 -15.282 -2.644 1.00 93.75 145 ALA A O 1
ATOM 1155 N N . ASP A 1 146 ? 6.746 -14.718 -3.458 1.00 93.31 146 ASP A N 1
ATOM 1156 C CA . ASP A 1 146 ? 7.443 -15.842 -2.832 1.00 93.31 146 ASP A CA 1
ATOM 1157 C C . ASP A 1 146 ? 7.534 -15.689 -1.309 1.00 93.31 146 ASP A C 1
ATOM 1159 O O . ASP A 1 146 ? 7.385 -16.678 -0.591 1.00 93.31 146 ASP A O 1
ATOM 1163 N N . ILE A 1 147 ? 7.697 -14.462 -0.801 1.00 94.00 147 ILE A N 1
ATOM 1164 C CA . ILE A 1 147 ? 7.633 -14.183 0.640 1.00 94.00 147 ILE A CA 1
ATOM 1165 C C . ILE A 1 147 ? 6.223 -14.439 1.180 1.00 94.00 147 ILE A C 1
ATOM 1167 O O . ILE A 1 147 ? 6.082 -15.098 2.210 1.00 94.00 147 ILE A O 1
ATOM 1171 N N . TRP A 1 148 ? 5.183 -13.974 0.488 1.00 93.12 148 TRP A N 1
ATOM 1172 C CA . TRP A 1 148 ? 3.798 -14.211 0.900 1.00 93.12 148 TRP A CA 1
ATOM 1173 C C . TRP A 1 148 ? 3.440 -15.693 0.898 1.00 93.12 148 TRP A C 1
ATOM 1175 O O . TRP A 1 148 ? 2.923 -16.179 1.893 1.00 93.12 148 TRP A O 1
ATOM 1185 N N . LYS A 1 149 ? 3.856 -16.465 -0.114 1.00 92.00 149 LYS A N 1
ATOM 1186 C CA . LYS A 1 149 ? 3.675 -17.930 -0.112 1.00 92.00 149 LYS A CA 1
ATOM 1187 C C . LYS A 1 149 ? 4.288 -18.610 1.114 1.00 92.00 149 LYS A C 1
ATOM 1189 O O . LYS A 1 149 ? 3.780 -19.639 1.551 1.00 92.00 149 LYS A O 1
ATOM 1194 N N . MET A 1 150 ? 5.406 -18.099 1.631 1.00 93.31 150 MET A N 1
ATOM 1195 C CA . MET A 1 150 ? 6.024 -18.631 2.850 1.00 93.31 150 MET A CA 1
ATOM 1196 C C . MET A 1 150 ? 5.211 -18.263 4.087 1.00 93.31 150 MET A C 1
ATOM 1198 O O . MET A 1 150 ? 4.963 -19.131 4.922 1.00 93.31 150 MET A O 1
ATOM 1202 N N . GLN A 1 151 ? 4.751 -17.012 4.168 1.00 91.50 151 GLN A N 1
ATOM 1203 C CA . GLN A 1 151 ? 3.885 -16.533 5.246 1.00 91.50 151 GLN A CA 1
ATOM 1204 C C . GLN A 1 151 ? 2.556 -17.295 5.292 1.00 91.50 151 GLN A C 1
ATOM 1206 O O . GLN A 1 151 ? 2.170 -17.759 6.362 1.00 91.50 151 GLN A O 1
ATOM 1211 N N . ASP A 1 152 ? 1.921 -17.516 4.140 1.00 92.00 152 ASP A N 1
ATOM 1212 C CA . ASP A 1 152 ? 0.670 -18.272 4.011 1.00 92.00 152 ASP A CA 1
ATOM 1213 C C . ASP A 1 152 ? 0.827 -19.725 4.480 1.00 92.00 152 ASP A C 1
ATOM 1215 O O . ASP A 1 152 ? -0.090 -20.314 5.048 1.00 92.00 152 ASP A O 1
ATOM 1219 N N . LYS A 1 153 ? 2.014 -20.310 4.276 1.00 93.62 153 LYS A N 1
ATOM 1220 C CA . LYS A 1 153 ? 2.362 -21.660 4.748 1.00 93.62 153 LYS A CA 1
ATOM 1221 C C . LYS A 1 153 ? 2.850 -21.691 6.200 1.00 93.62 153 LYS A C 1
ATOM 1223 O O . LYS A 1 153 ? 3.199 -22.764 6.686 1.00 93.62 153 LYS A O 1
ATOM 1228 N N . GLY A 1 154 ? 2.929 -20.544 6.877 1.00 93.38 154 GLY A N 1
ATOM 1229 C CA . GLY A 1 154 ? 3.482 -20.433 8.229 1.00 93.38 154 GLY A CA 1
ATOM 1230 C C . GLY A 1 154 ? 4.970 -20.789 8.319 1.00 93.38 154 GLY A C 1
ATOM 1231 O O . GLY A 1 154 ? 5.458 -21.145 9.390 1.00 93.38 154 GLY A O 1
ATOM 1232 N N . LEU A 1 155 ? 5.696 -20.731 7.200 1.00 93.88 155 LEU A N 1
ATOM 1233 C CA . LEU A 1 155 ? 7.114 -21.062 7.131 1.00 93.88 155 LEU A CA 1
ATOM 1234 C C . LEU A 1 155 ? 7.975 -19.808 7.367 1.00 93.88 155 LEU A C 1
ATOM 1236 O O . LEU A 1 155 ? 7.609 -18.709 6.939 1.00 93.88 155 LEU A O 1
ATOM 1240 N N . PRO A 1 156 ? 9.150 -19.944 8.006 1.00 92.94 156 PRO A N 1
ATOM 1241 C CA . PRO A 1 156 ? 10.059 -18.819 8.191 1.00 92.94 156 PRO A CA 1
ATOM 1242 C C . PRO A 1 156 ? 10.566 -18.306 6.838 1.00 92.94 156 PRO A C 1
ATOM 1244 O O . PRO A 1 156 ? 10.907 -19.090 5.955 1.00 92.94 156 PRO A O 1
ATOM 1247 N N . ILE A 1 157 ? 10.650 -16.983 6.681 1.00 92.75 157 ILE A N 1
ATOM 1248 C CA . ILE A 1 157 ? 11.174 -16.350 5.461 1.00 92.75 157 ILE A CA 1
ATOM 1249 C C . ILE A 1 157 ? 12.684 -16.597 5.382 1.00 92.75 157 ILE A C 1
ATOM 1251 O O . ILE A 1 157 ? 13.423 -16.232 6.301 1.00 92.75 157 ILE A O 1
ATOM 1255 N N . LEU A 1 158 ? 13.157 -17.176 4.275 1.00 94.31 158 LEU A N 1
ATOM 1256 C CA . LEU A 1 158 ? 14.569 -17.522 4.129 1.00 94.31 158 LEU A CA 1
ATOM 1257 C C . LEU A 1 158 ? 15.422 -16.259 3.892 1.00 94.31 158 LEU A C 1
ATOM 1259 O O . LEU A 1 158 ? 14.981 -15.335 3.199 1.00 94.31 158 LEU A O 1
ATOM 1263 N N . PRO A 1 159 ? 16.677 -16.212 4.384 1.00 94.44 159 PRO A N 1
ATOM 1264 C CA . PRO A 1 159 ? 17.558 -15.056 4.193 1.00 94.44 159 PRO A CA 1
ATOM 1265 C C . PRO A 1 159 ? 17.753 -14.658 2.724 1.00 94.44 159 PRO A C 1
ATOM 1267 O O . PRO A 1 159 ? 17.759 -13.474 2.397 1.00 94.44 159 PRO A O 1
ATOM 1270 N N . HIS A 1 160 ? 17.845 -15.634 1.817 1.00 93.56 160 HIS A N 1
ATOM 1271 C CA . HIS A 1 160 ? 18.004 -15.349 0.391 1.00 93.56 160 HIS A CA 1
ATOM 1272 C C . HIS A 1 160 ? 16.744 -14.733 -0.240 1.00 93.56 160 HIS A C 1
ATOM 1274 O O . HIS A 1 160 ? 16.867 -13.961 -1.184 1.00 93.56 160 HIS A O 1
ATOM 1280 N N . GLN A 1 161 ? 15.544 -15.028 0.278 1.00 93.31 161 GLN A N 1
ATOM 1281 C CA . GLN A 1 161 ? 14.297 -14.415 -0.198 1.00 93.31 161 GLN A CA 1
ATOM 1282 C C . GLN A 1 161 ? 14.238 -12.938 0.201 1.00 93.31 161 GLN A C 1
ATOM 1284 O O . GLN A 1 161 ? 13.886 -12.093 -0.619 1.00 93.31 161 GLN A O 1
ATOM 1289 N N . ARG A 1 162 ? 14.671 -12.614 1.428 1.00 94.56 162 ARG A N 1
ATOM 1290 C CA . ARG A 1 162 ? 14.846 -11.224 1.881 1.00 94.56 162 ARG A CA 1
ATOM 1291 C C . ARG A 1 162 ? 15.849 -10.476 1.005 1.00 94.56 162 ARG A C 1
ATOM 1293 O O . ARG A 1 162 ? 15.500 -9.451 0.434 1.00 94.56 162 ARG A O 1
ATOM 1300 N N . ALA A 1 163 ? 17.033 -11.053 0.795 1.00 95.88 163 ALA A N 1
ATOM 1301 C CA . ALA A 1 163 ? 18.049 -10.466 -0.076 1.00 95.88 163 ALA A CA 1
ATOM 1302 C C . ALA A 1 163 ? 17.564 -10.300 -1.532 1.00 95.88 163 ALA A C 1
ATOM 1304 O O . ALA A 1 163 ? 17.902 -9.324 -2.201 1.00 95.88 163 ALA A O 1
ATOM 1305 N N . ALA A 1 164 ? 16.748 -11.233 -2.038 1.00 95.19 164 ALA A N 1
ATOM 1306 C CA . ALA A 1 164 ? 16.154 -11.133 -3.367 1.00 95.19 164 ALA A CA 1
ATOM 1307 C C . ALA A 1 164 ? 15.154 -9.972 -3.473 1.00 95.19 164 ALA A C 1
ATOM 1309 O O . ALA A 1 164 ? 15.177 -9.264 -4.486 1.00 95.19 164 ALA A O 1
ATOM 1310 N N . LEU A 1 165 ? 14.320 -9.766 -2.444 1.00 95.50 165 LEU A N 1
ATOM 1311 C CA . LEU A 1 165 ? 13.408 -8.626 -2.359 1.00 95.50 165 LEU A CA 1
ATOM 1312 C C . LEU A 1 165 ? 14.185 -7.311 -2.275 1.00 95.50 165 LEU A C 1
ATOM 1314 O O . LEU A 1 165 ? 13.909 -6.409 -3.059 1.00 95.50 165 LEU A O 1
ATOM 1318 N N . ASP A 1 166 ? 15.195 -7.220 -1.411 1.00 95.88 166 ASP A N 1
ATOM 1319 C CA . ASP A 1 166 ? 16.005 -6.005 -1.260 1.00 95.88 166 ASP A CA 1
ATOM 1320 C C . ASP A 1 166 ? 16.708 -5.626 -2.570 1.00 95.88 166 ASP A C 1
ATOM 1322 O O . ASP A 1 166 ? 16.572 -4.500 -3.048 1.00 95.88 166 ASP A O 1
ATOM 1326 N N . LYS A 1 167 ? 17.307 -6.600 -3.265 1.00 95.38 167 LYS A N 1
ATOM 1327 C CA . LYS A 1 167 ? 17.879 -6.380 -4.602 1.00 95.38 167 LYS A CA 1
ATOM 1328 C C . LYS A 1 167 ? 16.831 -5.949 -5.636 1.00 95.38 167 LYS A C 1
ATOM 1330 O O . LYS A 1 167 ? 17.138 -5.214 -6.573 1.00 95.38 167 LYS A O 1
ATOM 1335 N N . ALA A 1 168 ? 15.593 -6.434 -5.527 1.00 95.50 168 ALA A N 1
ATOM 1336 C CA . ALA A 1 168 ? 14.514 -6.003 -6.413 1.00 95.50 168 ALA A CA 1
ATOM 1337 C C . ALA A 1 168 ? 14.038 -4.574 -6.096 1.00 95.50 168 ALA A C 1
ATOM 1339 O O . ALA A 1 168 ? 13.762 -3.815 -7.026 1.00 95.50 168 ALA A O 1
ATOM 1340 N N . ARG A 1 169 ? 14.005 -4.183 -4.815 1.00 95.88 169 ARG A N 1
ATOM 1341 C CA . ARG A 1 169 ? 13.715 -2.809 -4.378 1.00 95.88 169 ARG A CA 1
ATOM 1342 C C . ARG A 1 169 ? 14.756 -1.833 -4.912 1.00 95.88 169 ARG A C 1
ATOM 1344 O O . ARG A 1 169 ? 14.390 -0.801 -5.467 1.00 95.88 169 ARG A O 1
ATOM 1351 N N . GLU A 1 170 ? 16.037 -2.177 -4.808 1.00 95.00 170 GLU A N 1
ATOM 1352 C CA . GLU A 1 170 ? 17.138 -1.378 -5.356 1.00 95.00 170 GLU A CA 1
ATOM 1353 C C . GLU A 1 170 ? 16.990 -1.169 -6.868 1.00 95.00 170 GLU A C 1
ATOM 1355 O O . GLU A 1 170 ? 17.033 -0.032 -7.337 1.00 95.00 170 GLU A O 1
ATOM 1360 N N . ALA A 1 171 ? 16.728 -2.238 -7.628 1.00 93.00 171 ALA A N 1
ATOM 1361 C CA . ALA A 1 171 ? 16.521 -2.156 -9.075 1.00 93.00 171 ALA A CA 1
ATOM 1362 C C . ALA A 1 171 ? 15.319 -1.268 -9.458 1.00 93.00 171 ALA A C 1
ATOM 1364 O O . ALA A 1 171 ? 15.384 -0.513 -10.427 1.00 93.00 171 ALA A O 1
ATOM 1365 N N . MET A 1 172 ? 14.226 -1.307 -8.688 1.00 91.75 172 MET A N 1
ATOM 1366 C CA . MET A 1 172 ? 13.095 -0.394 -8.894 1.00 91.75 172 MET A CA 1
ATOM 1367 C C . MET A 1 172 ? 13.458 1.055 -8.558 1.00 91.75 172 MET A C 1
ATOM 1369 O O . MET A 1 172 ? 13.117 1.972 -9.311 1.00 91.75 172 MET A O 1
ATOM 1373 N N . ASN A 1 173 ? 14.182 1.261 -7.458 1.00 93.19 173 ASN A N 1
ATOM 1374 C CA . ASN A 1 173 ? 14.545 2.590 -6.982 1.00 93.19 173 ASN A CA 1
ATOM 1375 C C . ASN A 1 173 ? 15.563 3.303 -7.887 1.00 93.19 173 ASN A C 1
ATOM 1377 O O . ASN A 1 173 ? 15.595 4.532 -7.909 1.00 93.19 173 ASN A O 1
ATOM 1381 N N . GLN A 1 174 ? 16.322 2.558 -8.700 1.00 90.50 174 GLN A N 1
ATOM 1382 C CA . GLN A 1 174 ? 17.156 3.114 -9.775 1.00 90.50 174 GLN A CA 1
ATOM 1383 C C . GLN A 1 174 ? 16.331 3.820 -10.863 1.00 90.50 174 GLN A C 1
ATOM 1385 O O . GLN A 1 174 ? 16.806 4.782 -11.458 1.00 90.50 174 GLN A O 1
ATOM 1390 N N . THR A 1 175 ? 15.096 3.369 -11.122 1.00 86.44 175 THR A N 1
ATOM 1391 C CA . THR A 1 175 ? 14.205 4.013 -12.106 1.00 86.44 175 THR A CA 1
ATOM 1392 C C . THR A 1 175 ? 13.463 5.205 -11.498 1.00 86.44 175 THR A C 1
ATOM 1394 O O . THR A 1 175 ? 13.249 6.215 -12.163 1.00 86.44 175 THR A O 1
ATOM 1397 N N . SER A 1 176 ? 13.038 5.099 -10.237 1.00 84.88 176 SER A N 1
ATOM 1398 C CA . SER A 1 176 ? 12.418 6.197 -9.491 1.00 84.88 176 SER A CA 1
ATOM 1399 C C . SER A 1 176 ? 12.627 6.000 -7.994 1.00 84.88 176 SER A C 1
ATOM 1401 O O . SER A 1 176 ? 12.324 4.932 -7.473 1.00 84.88 176 SER A O 1
ATOM 1403 N N . LYS A 1 177 ? 13.078 7.049 -7.294 1.00 90.50 177 LYS A N 1
ATOM 1404 C CA . LYS A 1 177 ? 13.543 7.028 -5.892 1.00 90.50 177 LYS A CA 1
ATOM 1405 C C . LYS A 1 177 ? 12.632 6.288 -4.898 1.00 90.50 177 LYS A C 1
ATOM 1407 O O . LYS A 1 177 ? 13.138 5.716 -3.939 1.00 90.50 177 LYS A O 1
ATOM 1412 N N . TYR A 1 178 ? 11.315 6.318 -5.105 1.00 91.50 178 TYR A N 1
ATOM 1413 C CA . TYR A 1 178 ? 10.319 5.734 -4.194 1.00 91.50 178 TYR A CA 1
ATOM 1414 C C . TYR A 1 178 ? 9.473 4.627 -4.840 1.00 91.50 178 TYR A C 1
ATOM 1416 O O . TYR A 1 178 ? 8.466 4.216 -4.269 1.00 91.50 178 TYR A O 1
ATOM 1424 N N . ALA A 1 179 ? 9.869 4.121 -6.012 1.00 92.31 179 ALA A N 1
ATOM 1425 C CA . ALA A 1 179 ? 9.070 3.163 -6.775 1.00 92.31 179 ALA A CA 1
ATOM 1426 C C . ALA A 1 179 ? 8.766 1.879 -5.997 1.00 92.31 179 ALA A C 1
ATOM 1428 O O . ALA A 1 179 ? 7.640 1.389 -6.050 1.00 92.31 179 ALA A O 1
ATOM 1429 N N . ALA A 1 180 ? 9.748 1.338 -5.271 1.00 94.06 180 ALA A N 1
ATOM 1430 C CA . ALA A 1 180 ? 9.541 0.127 -4.485 1.00 94.06 180 ALA A CA 1
ATOM 1431 C C . ALA A 1 180 ? 8.515 0.351 -3.361 1.00 94.06 180 ALA A C 1
ATOM 1433 O O . ALA A 1 180 ? 7.583 -0.429 -3.206 1.00 94.06 180 ALA A O 1
ATOM 1434 N N . HIS A 1 181 ? 8.638 1.462 -2.632 1.00 94.12 181 HIS A N 1
ATOM 1435 C CA . HIS A 1 181 ? 7.729 1.811 -1.541 1.00 94.12 181 HIS A CA 1
ATOM 1436 C C . HIS A 1 181 ? 6.298 2.077 -2.037 1.00 94.12 181 HIS A C 1
ATOM 1438 O O . HIS A 1 181 ? 5.339 1.585 -1.444 1.00 94.12 181 HIS A O 1
ATOM 1444 N N . ASP A 1 182 ? 6.145 2.817 -3.138 1.00 94.56 182 ASP A N 1
ATOM 1445 C CA . ASP A 1 182 ? 4.831 3.121 -3.718 1.00 94.56 182 ASP A CA 1
ATOM 1446 C C . ASP A 1 182 ? 4.164 1.830 -4.255 1.00 94.56 182 ASP A C 1
ATOM 1448 O O . ASP A 1 182 ? 2.956 1.639 -4.120 1.00 94.56 182 ASP A O 1
ATOM 1452 N N . MET A 1 183 ? 4.954 0.879 -4.770 1.00 94.38 183 MET A N 1
ATOM 1453 C CA . MET A 1 183 ? 4.462 -0.438 -5.188 1.00 94.38 183 MET A CA 1
ATOM 1454 C C . MET A 1 183 ? 4.053 -1.328 -4.005 1.00 94.38 183 MET A C 1
ATOM 1456 O O . MET A 1 183 ? 3.023 -1.993 -4.059 1.00 94.38 183 MET A O 1
ATOM 1460 N N . GLU A 1 184 ? 4.825 -1.345 -2.919 1.00 94.56 184 GLU A N 1
ATOM 1461 C CA . GLU A 1 184 ? 4.477 -2.114 -1.717 1.00 94.56 184 GLU A CA 1
ATOM 1462 C C . GLU A 1 184 ? 3.192 -1.604 -1.060 1.00 94.56 184 GLU A C 1
ATOM 1464 O O . GLU A 1 184 ? 2.375 -2.400 -0.600 1.00 94.56 184 GLU A O 1
ATOM 1469 N N . ARG A 1 185 ? 2.964 -0.284 -1.065 1.00 94.31 185 ARG A N 1
ATOM 1470 C CA . ARG A 1 185 ? 1.682 0.291 -0.634 1.00 94.31 185 ARG A CA 1
ATOM 1471 C C . ARG A 1 185 ? 0.523 -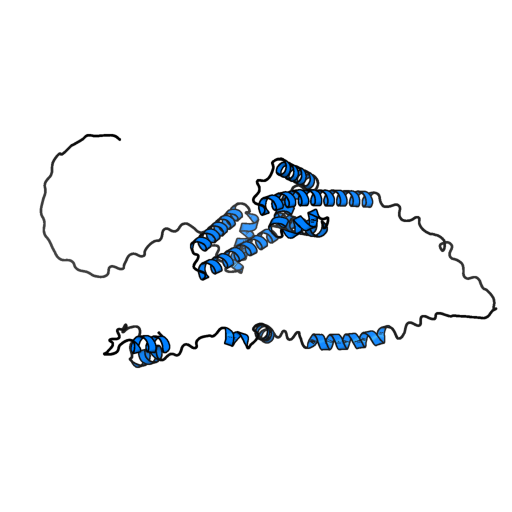0.195 -1.492 1.00 94.31 185 ARG A C 1
ATOM 1473 O O . ARG A 1 185 ? -0.496 -0.604 -0.937 1.00 94.31 185 ARG A O 1
ATOM 1480 N N . ALA A 1 186 ? 0.702 -0.217 -2.812 1.00 95.56 186 ALA A N 1
ATOM 1481 C CA . ALA A 1 186 ? -0.299 -0.749 -3.730 1.00 95.56 186 ALA A CA 1
ATOM 1482 C C . ALA A 1 186 ? -0.597 -2.234 -3.448 1.00 95.56 186 ALA A C 1
ATOM 1484 O O . ALA A 1 186 ? -1.759 -2.620 -3.360 1.00 95.56 186 ALA A O 1
ATOM 1485 N N . TYR A 1 187 ? 0.435 -3.050 -3.225 1.00 95.00 187 TYR A N 1
ATOM 1486 C CA . TYR A 1 187 ? 0.301 -4.472 -2.894 1.00 95.00 187 TYR A CA 1
ATOM 1487 C C . TYR A 1 187 ? -0.385 -4.726 -1.548 1.00 95.00 187 TYR A C 1
ATOM 1489 O O . TYR A 1 187 ? -1.185 -5.649 -1.435 1.00 95.00 187 TYR A O 1
ATOM 1497 N N . ASN A 1 188 ? -0.126 -3.899 -0.535 1.00 92.06 188 ASN A N 1
ATOM 1498 C CA . ASN A 1 188 ? -0.818 -4.005 0.750 1.00 92.06 188 ASN A CA 1
ATOM 1499 C C . ASN A 1 188 ? -2.309 -3.647 0.643 1.00 92.06 188 ASN A C 1
ATOM 1501 O O . ASN A 1 188 ? -3.113 -4.139 1.433 1.00 92.06 188 ASN A O 1
ATOM 1505 N N . ARG A 1 189 ? -2.686 -2.778 -0.306 1.00 90.12 189 ARG A N 1
ATOM 1506 C CA . ARG A 1 189 ? -4.088 -2.416 -0.559 1.00 90.12 189 ARG A CA 1
ATOM 1507 C C . ARG A 1 189 ? -4.810 -3.489 -1.367 1.00 90.12 189 ARG A C 1
ATOM 1509 O O . ARG A 1 189 ? -5.953 -3.804 -1.045 1.00 90.12 189 ARG A O 1
ATOM 1516 N N . ASP A 1 190 ? -4.149 -4.012 -2.394 1.00 92.81 190 ASP A N 1
ATOM 1517 C CA . ASP A 1 190 ? -4.652 -5.075 -3.259 1.00 92.81 190 ASP A CA 1
ATOM 1518 C C . ASP A 1 190 ? -3.571 -6.155 -3.465 1.00 92.81 190 ASP A C 1
ATOM 1520 O O . ASP A 1 190 ? -2.703 -6.025 -4.341 1.00 92.81 190 ASP A O 1
ATOM 1524 N N . PRO A 1 191 ? -3.624 -7.244 -2.673 1.00 92.56 191 PRO A N 1
ATOM 1525 C CA . PRO A 1 191 ? -2.670 -8.343 -2.782 1.00 92.56 191 PRO A CA 1
ATOM 1526 C C . PRO A 1 191 ? -2.704 -9.065 -4.136 1.00 92.56 191 PRO A C 1
ATOM 1528 O O . PRO A 1 191 ? -1.697 -9.651 -4.546 1.00 92.56 191 PRO A O 1
ATOM 1531 N N . ALA A 1 192 ? -3.817 -9.012 -4.880 1.00 93.25 192 ALA A N 1
ATOM 1532 C CA . ALA A 1 192 ? -3.912 -9.684 -6.175 1.00 93.25 192 ALA A CA 1
ATOM 1533 C C . ALA A 1 192 ? -2.897 -9.111 -7.179 1.00 93.25 192 ALA A C 1
ATOM 1535 O O . ALA A 1 192 ? -2.308 -9.862 -7.965 1.00 93.25 192 ALA A O 1
ATOM 1536 N N . LEU A 1 193 ? -2.594 -7.810 -7.076 1.00 94.25 193 LEU A N 1
ATOM 1537 C CA . LEU A 1 193 ? -1.641 -7.115 -7.944 1.00 94.25 193 LEU A CA 1
ATOM 1538 C C . LEU A 1 193 ? -0.239 -7.729 -7.919 1.00 94.25 193 LEU A C 1
ATOM 1540 O O . LEU A 1 193 ? 0.422 -7.755 -8.959 1.00 94.25 193 LEU A O 1
ATOM 1544 N N . ALA A 1 194 ? 0.226 -8.237 -6.773 1.00 93.62 194 ALA A N 1
ATOM 1545 C CA . ALA A 1 194 ? 1.553 -8.845 -6.698 1.00 93.62 194 ALA A CA 1
ATOM 1546 C C . ALA A 1 194 ? 1.592 -10.183 -7.449 1.00 93.62 194 ALA A C 1
ATOM 1548 O O . ALA A 1 194 ? 2.536 -10.450 -8.194 1.00 93.62 194 ALA A O 1
ATOM 1549 N N . SER A 1 195 ? 0.550 -11.008 -7.308 1.00 92.31 195 SER A N 1
ATOM 1550 C CA . SER A 1 195 ? 0.451 -12.286 -8.022 1.00 92.31 195 SER A CA 1
ATOM 1551 C C . SER A 1 195 ? 0.319 -12.086 -9.539 1.00 92.31 195 SER A C 1
ATOM 1553 O O . SER A 1 195 ? 1.007 -12.743 -10.327 1.00 92.31 195 SER A O 1
ATOM 1555 N N . ASP A 1 196 ? -0.467 -11.092 -9.949 1.00 93.69 196 ASP A N 1
ATOM 1556 C CA . ASP A 1 196 ? -0.691 -10.726 -11.343 1.00 93.69 196 ASP A CA 1
ATOM 1557 C C . ASP A 1 196 ? 0.589 -10.193 -11.995 1.00 93.69 196 ASP A C 1
ATOM 1559 O O . ASP A 1 196 ? 0.988 -10.649 -13.074 1.00 93.69 196 ASP A O 1
ATOM 1563 N N . ALA A 1 197 ? 1.281 -9.272 -11.321 1.00 94.62 197 ALA A N 1
ATOM 1564 C CA . ALA A 1 197 ? 2.547 -8.729 -11.793 1.00 94.62 197 ALA A CA 1
ATOM 1565 C C . ALA A 1 197 ? 3.650 -9.797 -11.834 1.00 94.62 197 ALA A C 1
ATOM 1567 O O . ALA A 1 197 ? 4.429 -9.817 -12.789 1.00 94.62 197 ALA A O 1
ATOM 1568 N N . ALA A 1 198 ? 3.683 -10.734 -10.878 1.00 93.75 198 ALA A N 1
ATOM 1569 C CA . ALA A 1 198 ? 4.620 -11.858 -10.894 1.00 93.75 198 ALA A CA 1
ATOM 1570 C C . ALA A 1 198 ? 4.417 -12.758 -12.129 1.00 93.75 198 ALA A C 1
ATOM 1572 O O . ALA A 1 198 ? 5.397 -13.188 -12.756 1.00 93.75 198 ALA A O 1
ATOM 1573 N N . GLY A 1 199 ? 3.152 -12.964 -12.516 1.00 91.31 199 GLY A N 1
ATOM 1574 C CA . GLY A 1 199 ? 2.728 -13.653 -13.738 1.00 91.31 199 GLY A CA 1
ATOM 1575 C C . GLY A 1 199 ? 2.910 -12.851 -15.035 1.00 91.31 199 GLY A C 1
ATOM 1576 O O . GLY A 1 199 ? 2.623 -13.370 -16.108 1.00 91.31 199 GLY A O 1
ATOM 1577 N N . GLY A 1 200 ? 3.402 -11.607 -14.970 1.00 90.81 200 GLY A N 1
ATOM 1578 C CA . GLY A 1 200 ? 3.667 -10.757 -16.138 1.00 90.81 200 GLY A CA 1
ATOM 1579 C C . GLY A 1 200 ? 2.561 -9.754 -16.482 1.00 90.81 200 GLY A C 1
ATOM 1580 O O . GLY A 1 200 ? 2.741 -8.931 -17.379 1.00 90.81 200 GLY A O 1
ATOM 1581 N N . ARG A 1 201 ? 1.443 -9.723 -15.744 1.00 93.25 201 ARG A N 1
ATOM 1582 C CA . ARG A 1 201 ? 0.392 -8.697 -15.887 1.00 93.25 201 ARG A CA 1
ATOM 1583 C C . ARG A 1 201 ? 0.777 -7.407 -15.148 1.00 93.25 201 ARG A C 1
ATOM 1585 O O . ARG A 1 201 ? 0.106 -6.947 -14.235 1.00 93.25 201 ARG A O 1
ATOM 1592 N N . VAL A 1 202 ? 1.872 -6.787 -15.586 1.00 93.81 202 VAL A N 1
ATOM 1593 C CA . VAL A 1 202 ? 2.524 -5.653 -14.903 1.00 93.81 202 VAL A CA 1
ATOM 1594 C C . VAL A 1 202 ? 1.761 -4.323 -15.041 1.00 93.81 202 VAL A C 1
ATOM 1596 O O . VAL A 1 202 ? 1.886 -3.437 -14.197 1.00 93.81 202 VAL A O 1
ATOM 1599 N N . ARG A 1 203 ? 0.926 -4.168 -16.078 1.00 92.56 203 ARG A N 1
ATOM 1600 C CA . ARG A 1 203 ? 0.244 -2.895 -16.390 1.00 92.56 203 ARG A CA 1
ATOM 1601 C C . ARG A 1 203 ? -0.664 -2.382 -15.265 1.00 92.56 203 ARG A C 1
ATOM 1603 O O . ARG A 1 203 ? -0.691 -1.181 -15.015 1.00 92.56 203 ARG A O 1
ATOM 1610 N N . GLN A 1 204 ? -1.413 -3.258 -14.593 1.00 93.31 204 GLN A N 1
ATOM 1611 C CA . GLN A 1 204 ? -2.280 -2.848 -13.478 1.00 93.31 204 GLN A CA 1
ATOM 1612 C C . GLN A 1 204 ? -1.463 -2.421 -12.257 1.00 93.31 204 GLN A C 1
ATOM 1614 O O . GLN A 1 204 ? -1.702 -1.336 -11.733 1.00 93.31 204 GLN A O 1
ATOM 1619 N N . ALA A 1 205 ? -0.450 -3.205 -11.883 1.00 93.75 205 ALA A N 1
ATOM 1620 C CA . ALA A 1 205 ? 0.453 -2.868 -10.786 1.00 93.75 205 ALA A CA 1
ATOM 1621 C C . ALA A 1 205 ? 1.184 -1.534 -11.024 1.00 93.75 205 ALA A C 1
ATOM 1623 O O . ALA A 1 205 ? 1.282 -0.711 -10.121 1.00 93.75 205 ALA A O 1
ATOM 1624 N N . MET A 1 206 ? 1.627 -1.260 -12.257 1.00 92.94 206 MET A N 1
ATOM 1625 C CA . MET A 1 206 ? 2.241 0.028 -12.598 1.00 92.94 206 MET A CA 1
ATOM 1626 C C . MET A 1 206 ? 1.297 1.218 -12.406 1.00 92.94 206 MET A C 1
ATOM 1628 O O . MET A 1 206 ? 1.732 2.235 -11.868 1.00 92.94 206 MET A O 1
ATOM 1632 N N . ARG A 1 207 ? 0.027 1.088 -12.815 1.00 94.50 207 ARG A N 1
ATOM 1633 C CA . ARG A 1 207 ? -0.983 2.135 -12.597 1.00 94.50 207 ARG A CA 1
ATOM 1634 C C . ARG A 1 207 ? -1.250 2.351 -11.111 1.00 94.50 207 ARG A C 1
ATOM 1636 O O . ARG A 1 207 ? -1.282 3.491 -10.671 1.00 94.50 207 ARG A O 1
ATOM 1643 N N . ALA A 1 208 ? -1.377 1.276 -10.334 1.00 94.69 208 ALA A N 1
ATOM 1644 C CA . ALA A 1 208 ? -1.568 1.372 -8.888 1.00 94.69 208 ALA A CA 1
ATOM 1645 C C . ALA A 1 208 ? -0.371 2.049 -8.195 1.00 94.69 208 ALA A C 1
ATOM 1647 O O . ALA A 1 208 ? -0.556 2.965 -7.401 1.00 94.69 208 ALA A O 1
ATOM 1648 N N . MET A 1 209 ? 0.860 1.689 -8.571 1.00 94.06 209 MET A N 1
ATOM 1649 C CA . MET A 1 209 ? 2.072 2.367 -8.096 1.00 94.06 209 MET A CA 1
ATOM 1650 C C . MET A 1 209 ? 2.087 3.856 -8.472 1.00 94.06 209 MET A C 1
ATOM 1652 O O . MET A 1 209 ? 2.537 4.678 -7.682 1.00 94.06 209 MET A O 1
ATOM 1656 N N . GLN A 1 210 ? 1.630 4.224 -9.673 1.00 93.19 210 GLN A N 1
ATOM 1657 C CA . GLN A 1 210 ? 1.547 5.630 -10.087 1.00 93.19 210 GLN A CA 1
ATOM 1658 C C . GLN A 1 210 ? 0.531 6.408 -9.251 1.00 93.19 210 GLN A C 1
ATOM 1660 O O . GLN A 1 210 ? 0.857 7.500 -8.797 1.00 93.19 210 GLN A O 1
ATOM 1665 N N . LEU A 1 211 ? -0.633 5.824 -8.961 1.00 93.81 211 LEU A N 1
ATOM 1666 C CA . LEU A 1 211 ? -1.612 6.422 -8.050 1.00 93.81 211 LEU A CA 1
ATOM 1667 C C . LEU A 1 211 ? -1.026 6.630 -6.646 1.00 93.81 211 LEU A C 1
ATOM 1669 O O . LEU A 1 211 ? -1.187 7.702 -6.071 1.00 93.81 211 LEU A O 1
ATOM 1673 N N . GLU A 1 212 ? -0.290 5.655 -6.112 1.00 94.50 212 GLU A N 1
ATOM 1674 C CA . GLU A 1 212 ? 0.388 5.800 -4.815 1.00 94.50 212 GLU A CA 1
ATOM 1675 C C . GLU A 1 212 ? 1.499 6.865 -4.853 1.00 94.50 212 GLU A C 1
ATOM 1677 O O . GLU A 1 212 ? 1.665 7.627 -3.899 1.00 94.50 212 GLU A O 1
ATOM 1682 N N . ALA A 1 213 ? 2.217 6.992 -5.972 1.00 92.88 213 ALA A N 1
ATOM 1683 C CA . ALA A 1 213 ? 3.212 8.045 -6.162 1.00 92.88 213 ALA A CA 1
ATOM 1684 C C . ALA A 1 213 ? 2.574 9.444 -6.238 1.00 92.88 213 ALA A C 1
ATOM 1686 O O . ALA A 1 213 ? 3.126 10.406 -5.692 1.00 92.88 213 ALA A O 1
ATOM 1687 N N . GLU A 1 214 ? 1.414 9.563 -6.888 1.00 93.06 214 GLU A N 1
ATOM 1688 C CA . GLU A 1 214 ? 0.618 10.790 -6.927 1.00 93.06 214 GLU A CA 1
ATOM 1689 C C . GLU A 1 214 ? 0.120 11.161 -5.537 1.00 93.06 214 GLU A C 1
ATOM 1691 O O . GLU A 1 214 ? 0.354 12.285 -5.110 1.00 93.06 214 GLU A O 1
ATOM 1696 N N . ILE A 1 215 ? -0.475 10.214 -4.805 1.00 92.06 215 ILE A N 1
ATOM 1697 C CA . ILE A 1 215 ? -0.881 10.413 -3.410 1.00 92.06 215 ILE A CA 1
ATOM 1698 C C . ILE A 1 215 ? 0.320 10.891 -2.600 1.00 92.06 215 ILE A C 1
ATOM 1700 O O . ILE A 1 215 ? 0.233 11.893 -1.914 1.00 92.06 215 ILE A O 1
ATOM 1704 N N . ARG A 1 216 ? 1.487 10.250 -2.706 1.00 89.62 216 ARG A N 1
ATOM 1705 C CA . ARG A 1 216 ? 2.680 10.686 -1.968 1.00 89.62 216 ARG A CA 1
ATOM 1706 C C . ARG A 1 216 ? 3.096 12.121 -2.299 1.00 89.62 216 ARG A C 1
ATOM 1708 O O . ARG A 1 216 ? 3.643 12.790 -1.429 1.00 89.62 216 ARG A O 1
ATOM 1715 N N . THR A 1 217 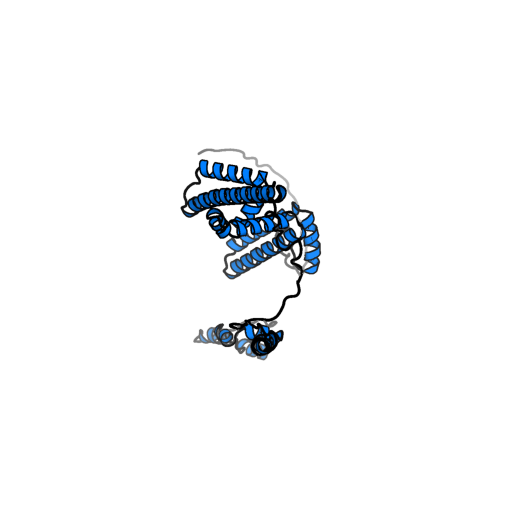? 2.880 12.583 -3.525 1.00 90.00 217 THR A N 1
ATOM 1716 C CA . THR A 1 217 ? 3.346 13.900 -3.979 1.00 90.00 217 THR A CA 1
ATOM 1717 C C . THR A 1 217 ? 2.336 14.999 -3.660 1.00 90.00 217 THR A C 1
ATOM 1719 O O . THR A 1 217 ? 2.733 16.085 -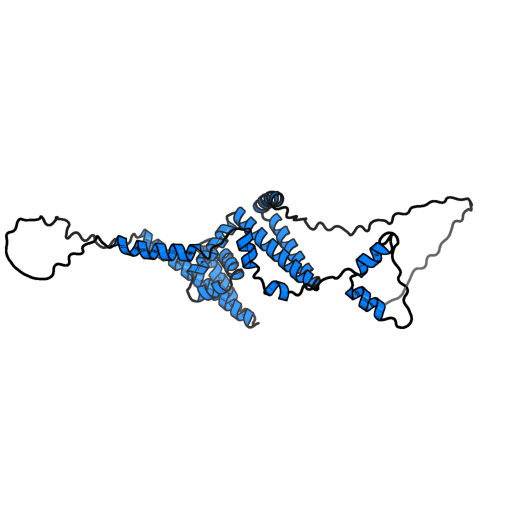3.251 1.00 90.00 217 THR A O 1
ATOM 1722 N N . ASP A 1 218 ? 1.049 14.693 -3.785 1.00 92.56 218 ASP A N 1
ATOM 1723 C CA . ASP A 1 218 ? -0.068 15.623 -3.673 1.00 92.56 218 ASP A CA 1
ATOM 1724 C C . ASP A 1 218 ? -0.653 15.638 -2.243 1.00 92.56 218 ASP A C 1
ATOM 1726 O O . ASP A 1 218 ? -1.214 14.628 -1.799 1.00 92.56 218 ASP A O 1
ATOM 1730 N N . PRO A 1 219 ? -0.530 16.755 -1.498 1.00 91.44 219 PRO A N 1
ATOM 1731 C CA . PRO A 1 219 ? -1.056 16.871 -0.138 1.00 91.44 219 PRO A CA 1
ATOM 1732 C C . PRO A 1 219 ? -2.572 16.660 -0.031 1.00 91.44 219 PRO A C 1
ATOM 1734 O O . PRO A 1 219 ? -3.019 16.055 0.946 1.00 91.44 219 PRO A O 1
ATOM 1737 N N . ASP A 1 220 ? -3.354 17.087 -1.026 1.00 91.19 220 ASP A N 1
ATOM 1738 C CA . ASP A 1 220 ? -4.816 16.956 -1.004 1.00 91.19 220 ASP A CA 1
ATOM 1739 C C . ASP A 1 220 ? -5.219 15.483 -1.107 1.00 91.19 220 ASP A C 1
ATOM 1741 O O . ASP A 1 220 ? -6.000 14.976 -0.295 1.00 91.19 220 ASP A O 1
ATOM 1745 N N . LYS A 1 221 ? -4.583 14.740 -2.021 1.00 91.81 221 LYS A N 1
ATOM 1746 C CA . LYS A 1 221 ? -4.786 13.288 -2.143 1.00 91.81 221 LYS A CA 1
ATOM 1747 C C . LYS A 1 221 ? -4.349 12.536 -0.883 1.00 91.81 221 LYS A C 1
ATOM 1749 O O . LYS A 1 221 ? -4.994 11.553 -0.510 1.00 91.81 221 LYS A O 1
ATOM 1754 N N . ARG A 1 222 ? -3.279 12.965 -0.192 1.00 90.56 222 ARG A N 1
ATOM 1755 C CA . ARG A 1 222 ? -2.907 12.376 1.116 1.00 90.56 222 ARG A CA 1
ATOM 1756 C C . ARG A 1 222 ? -3.976 12.631 2.168 1.00 90.56 222 ARG A C 1
ATOM 1758 O O . ARG A 1 222 ? -4.301 11.708 2.916 1.00 90.56 222 ARG A O 1
ATOM 1765 N N . ALA A 1 223 ? -4.523 13.844 2.218 1.00 90.25 223 ALA A N 1
ATOM 1766 C CA . ALA A 1 223 ? -5.596 14.201 3.137 1.00 90.25 223 ALA A CA 1
ATOM 1767 C C . ALA A 1 223 ? -6.860 13.365 2.876 1.00 90.25 223 ALA A C 1
ATOM 1769 O O . ALA A 1 223 ? -7.415 12.795 3.815 1.00 90.25 223 ALA A O 1
ATOM 1770 N N . ASP A 1 224 ? -7.264 13.196 1.613 1.00 90.81 224 ASP A N 1
ATOM 1771 C CA . ASP A 1 224 ? -8.384 12.322 1.235 1.00 90.81 224 ASP A CA 1
ATOM 1772 C C . ASP A 1 224 ? -8.172 10.879 1.709 1.00 90.81 224 ASP A C 1
ATOM 1774 O O . ASP A 1 224 ? -9.046 10.288 2.348 1.00 90.81 224 ASP A O 1
ATOM 1778 N N . ARG A 1 225 ? -6.983 10.316 1.458 1.00 89.81 225 ARG A N 1
ATOM 1779 C CA . ARG A 1 225 ? -6.634 8.948 1.881 1.00 89.81 225 ARG A CA 1
ATOM 1780 C C . ARG A 1 225 ? -6.623 8.803 3.398 1.00 89.81 225 ARG A C 1
ATOM 1782 O O . ARG A 1 225 ? -7.013 7.758 3.922 1.00 89.81 225 ARG A O 1
ATOM 1789 N N . PHE A 1 226 ? -6.208 9.846 4.110 1.00 91.00 226 PHE A N 1
ATOM 1790 C CA . PHE A 1 226 ? -6.285 9.884 5.561 1.00 91.00 226 PHE A CA 1
ATOM 1791 C C . PHE A 1 226 ? -7.741 9.867 6.045 1.00 91.00 226 PHE A C 1
ATOM 1793 O O . PHE A 1 226 ? -8.094 9.060 6.903 1.00 91.00 226 PHE A O 1
ATOM 1800 N N . VAL A 1 227 ? -8.611 10.703 5.476 1.00 91.00 227 VAL A N 1
ATOM 1801 C CA . VAL A 1 227 ? -10.033 10.737 5.847 1.00 91.00 227 VAL A CA 1
ATOM 1802 C C . VAL A 1 227 ? -10.709 9.394 5.558 1.00 91.00 227 VAL A C 1
ATOM 1804 O O . VAL A 1 227 ? -11.429 8.888 6.418 1.00 91.00 227 VAL A O 1
ATOM 1807 N N . GLU A 1 228 ? -10.441 8.776 4.404 1.00 91.88 228 GLU A N 1
ATOM 1808 C CA . GLU A 1 228 ? -10.964 7.450 4.041 1.00 91.88 228 GLU A CA 1
ATOM 1809 C C . GLU A 1 228 ? -10.583 6.390 5.090 1.00 91.88 228 GLU A C 1
ATOM 1811 O O . GLU A 1 228 ? -11.455 5.692 5.619 1.00 91.88 228 GLU A O 1
ATOM 1816 N N . GLY A 1 229 ? -9.293 6.301 5.434 1.00 91.19 229 GLY A N 1
ATOM 1817 C CA . GLY A 1 229 ? -8.796 5.345 6.425 1.00 91.19 229 GLY A CA 1
ATOM 1818 C C . GLY A 1 229 ? -9.349 5.609 7.827 1.00 91.19 229 GLY A C 1
ATOM 1819 O O . GLY A 1 229 ? -9.747 4.673 8.521 1.00 91.19 229 GLY A O 1
ATOM 1820 N N . TRP A 1 230 ? -9.463 6.879 8.222 1.00 91.31 230 TRP A N 1
ATOM 1821 C CA . TRP A 1 230 ? -10.050 7.258 9.505 1.00 91.31 230 TRP A CA 1
ATOM 1822 C C . TRP A 1 230 ? -11.521 6.853 9.604 1.00 91.31 230 TRP A C 1
ATOM 1824 O O . TRP A 1 230 ? -11.941 6.278 10.607 1.00 91.31 230 TRP A O 1
ATOM 1834 N N . GLN A 1 231 ? -12.306 7.111 8.556 1.00 92.88 231 GLN A N 1
ATOM 1835 C CA . GLN A 1 231 ? -13.709 6.709 8.506 1.00 92.88 231 GLN A CA 1
ATOM 1836 C C . GLN A 1 231 ? -13.864 5.185 8.516 1.00 92.88 231 GLN A C 1
ATOM 1838 O O . GLN A 1 231 ? -14.773 4.672 9.165 1.00 92.88 231 GLN A O 1
ATOM 1843 N N . GLN A 1 232 ? -12.987 4.451 7.823 1.00 93.69 232 GLN A N 1
ATOM 1844 C CA . GLN A 1 232 ? -13.005 2.989 7.835 1.00 93.69 232 GLN A CA 1
ATOM 1845 C C . GLN A 1 232 ? -12.715 2.430 9.234 1.00 93.69 232 GLN A C 1
ATOM 1847 O O . GLN A 1 232 ? -13.447 1.556 9.692 1.00 93.69 232 GLN A O 1
ATOM 1852 N N . LEU A 1 233 ? -11.710 2.965 9.934 1.00 93.75 233 LEU A N 1
ATOM 1853 C CA . LEU A 1 233 ? -11.425 2.592 11.323 1.00 93.75 233 LEU A CA 1
ATOM 1854 C C . LEU A 1 233 ? -12.573 2.980 12.263 1.00 93.75 233 LEU A C 1
ATOM 1856 O O . LEU A 1 233 ? -12.925 2.204 13.145 1.00 93.75 233 LEU A O 1
ATOM 1860 N N . GLY A 1 234 ? -13.197 4.142 12.049 1.00 91.94 234 GLY A N 1
ATOM 1861 C CA . GLY A 1 234 ? -14.377 4.575 12.797 1.00 91.94 234 GLY A CA 1
ATOM 1862 C C . GLY A 1 234 ? -15.540 3.589 12.667 1.00 91.94 234 GLY A C 1
ATOM 1863 O O . GLY A 1 234 ? -16.051 3.122 13.683 1.00 91.94 234 GLY A O 1
ATOM 1864 N N . ARG A 1 235 ? -15.888 3.199 11.432 1.00 95.06 235 ARG A N 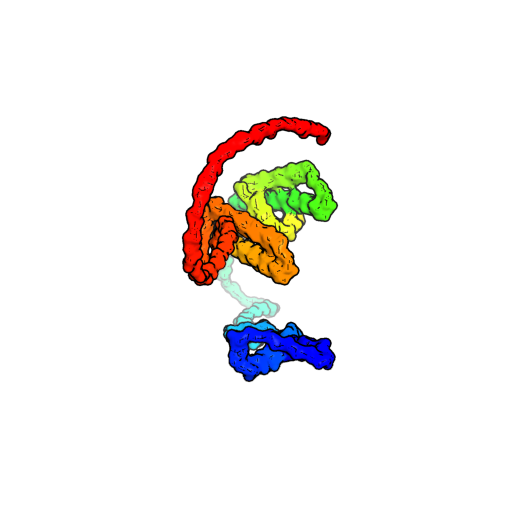1
ATOM 1865 C CA . ARG A 1 235 ? -16.917 2.179 11.164 1.00 95.06 235 ARG A CA 1
ATOM 1866 C C . ARG A 1 235 ? -16.562 0.833 11.789 1.00 95.06 235 ARG A C 1
ATOM 1868 O O . ARG A 1 235 ? -17.393 0.253 12.476 1.00 95.06 235 ARG A O 1
ATOM 1875 N N . HIS A 1 236 ? -15.317 0.384 11.632 1.00 94.25 236 HIS A N 1
ATOM 1876 C CA . HIS A 1 236 ? -14.868 -0.882 12.207 1.00 94.25 236 HIS A CA 1
ATOM 1877 C C . HIS A 1 236 ? -14.933 -0.880 13.743 1.00 94.25 236 HIS A C 1
ATOM 1879 O O . HIS A 1 236 ? -15.339 -1.859 14.364 1.00 94.25 236 HIS A O 1
ATOM 1885 N N . ARG A 1 237 ? -14.592 0.246 14.379 1.00 93.94 237 ARG A N 1
ATOM 1886 C CA . ARG A 1 237 ? -14.746 0.421 15.826 1.00 93.94 237 ARG A CA 1
ATOM 1887 C C . ARG A 1 237 ? -16.212 0.361 16.249 1.00 93.94 237 ARG A C 1
ATOM 1889 O O . ARG A 1 237 ? -16.507 -0.263 17.262 1.00 93.94 237 ARG A O 1
ATOM 1896 N N . GLU A 1 238 ? -17.106 1.024 15.519 1.00 94.00 238 GLU A N 1
ATOM 1897 C CA . GLU A 1 238 ? -18.546 1.003 15.803 1.00 94.00 238 GLU A CA 1
ATOM 1898 C C . GLU A 1 238 ? -19.141 -0.400 15.657 1.00 94.00 238 GLU A C 1
ATOM 1900 O O . GLU A 1 238 ? -19.947 -0.802 16.490 1.00 94.00 238 GLU A O 1
ATOM 1905 N N . GLU A 1 239 ? -18.725 -1.154 14.639 1.00 95.44 239 GLU A N 1
ATOM 1906 C CA . GLU A 1 239 ? -19.096 -2.562 14.457 1.00 95.44 239 GLU A CA 1
ATOM 1907 C C . GLU A 1 239 ? -18.656 -3.399 15.664 1.00 95.44 239 GLU A C 1
ATOM 1909 O O . GLU A 1 239 ? -19.496 -4.007 16.320 1.00 95.44 239 GLU A O 1
ATOM 1914 N N . LEU A 1 240 ? -17.381 -3.313 16.060 1.00 94.75 240 LEU A N 1
ATOM 1915 C CA . LEU A 1 240 ? -16.870 -4.028 17.236 1.00 94.75 240 LEU A CA 1
ATOM 1916 C C . LEU A 1 240 ? -17.586 -3.630 18.537 1.00 94.75 240 LEU A C 1
ATOM 1918 O O . LEU A 1 240 ? -17.799 -4.468 19.410 1.00 94.75 240 LEU A O 1
ATOM 1922 N N . GLN A 1 241 ? -17.980 -2.360 18.680 1.00 92.25 241 GLN A N 1
ATOM 1923 C CA . GLN A 1 241 ? -18.774 -1.902 19.824 1.00 92.25 241 GLN A CA 1
ATOM 1924 C C . GLN A 1 241 ? -20.194 -2.474 19.814 1.00 92.25 241 GLN A C 1
ATOM 1926 O O . GLN A 1 241 ? -20.694 -2.842 20.876 1.00 92.25 241 GLN A O 1
ATOM 1931 N N . ARG A 1 242 ? -20.840 -2.558 18.643 1.00 94.12 242 ARG A N 1
ATOM 1932 C CA . ARG A 1 242 ? -22.165 -3.184 18.496 1.00 94.12 242 ARG A CA 1
ATOM 1933 C C . ARG A 1 242 ? -22.116 -4.678 18.808 1.00 94.12 242 ARG A C 1
ATOM 1935 O O . ARG A 1 242 ? -23.030 -5.175 19.458 1.00 94.12 242 ARG A O 1
ATOM 1942 N N . ASP A 1 243 ? -21.031 -5.345 18.430 1.00 93.94 243 ASP A N 1
ATOM 1943 C CA . ASP A 1 243 ? -20.801 -6.769 18.695 1.00 93.94 243 ASP A CA 1
ATOM 1944 C C . ASP A 1 243 ? -20.394 -7.053 20.157 1.00 93.94 243 ASP A C 1
ATOM 1946 O O . ASP A 1 243 ? -20.300 -8.208 20.573 1.00 93.94 243 ASP A O 1
ATOM 1950 N N . GLY A 1 244 ? -20.167 -6.008 20.963 1.00 92.69 244 GLY A N 1
ATOM 1951 C CA . GLY A 1 244 ? -19.780 -6.112 22.372 1.00 92.69 244 GLY A CA 1
ATOM 1952 C C . GLY A 1 244 ? -18.288 -6.373 22.609 1.00 92.69 244 GLY A C 1
ATOM 1953 O O . GLY A 1 244 ? -17.869 -6.518 23.762 1.00 92.69 244 GLY A O 1
ATOM 1954 N N . ASP A 1 245 ? -17.456 -6.385 21.562 1.00 94.81 245 ASP A N 1
ATOM 1955 C CA . ASP A 1 245 ? -16.001 -6.482 21.690 1.00 94.81 245 ASP A CA 1
ATOM 1956 C C . ASP A 1 245 ? -15.365 -5.108 21.955 1.00 94.81 245 ASP A C 1
ATOM 1958 O O . ASP A 1 245 ? -14.737 -4.464 21.106 1.00 94.81 245 ASP A O 1
ATOM 1962 N N . PHE A 1 246 ? -15.469 -4.665 23.208 1.00 92.12 246 PHE A N 1
ATOM 1963 C CA . PHE A 1 246 ? -14.823 -3.433 23.661 1.00 92.12 246 PHE A CA 1
ATOM 1964 C C . PHE A 1 246 ? -13.290 -3.507 23.624 1.00 92.12 246 PHE A C 1
ATOM 1966 O O . PHE A 1 246 ? -12.626 -2.473 23.507 1.00 92.12 246 PHE A O 1
ATOM 1973 N N . ARG A 1 247 ? -12.698 -4.709 23.714 1.00 94.38 247 ARG A N 1
ATOM 1974 C CA . ARG A 1 247 ? -11.238 -4.878 23.658 1.00 94.38 247 ARG A CA 1
ATOM 1975 C C . ARG A 1 247 ? -10.741 -4.664 22.228 1.00 94.38 247 ARG A C 1
ATOM 1977 O O . ARG A 1 247 ? -9.748 -3.959 22.042 1.00 94.38 247 ARG A O 1
ATOM 1984 N N . GLY A 1 248 ? -11.434 -5.214 21.235 1.00 93.19 248 GLY A N 1
ATOM 1985 C CA . GLY A 1 248 ? -11.212 -4.942 19.817 1.00 93.19 248 GLY A CA 1
ATOM 1986 C C . GLY A 1 248 ? -11.409 -3.464 19.491 1.00 93.19 248 GLY A C 1
ATOM 1987 O O . GLY A 1 248 ? -10.507 -2.829 18.943 1.00 93.19 248 GLY A O 1
ATOM 1988 N N . ALA A 1 249 ? -12.521 -2.869 19.930 1.00 93.38 249 ALA A N 1
ATOM 1989 C CA . ALA A 1 249 ? -12.796 -1.446 19.721 1.00 93.38 249 ALA A CA 1
ATOM 1990 C C . ALA A 1 249 ? -11.707 -0.529 20.315 1.00 93.38 249 ALA A C 1
ATOM 1992 O O . ALA A 1 249 ? -11.364 0.505 19.729 1.00 93.38 249 ALA A O 1
ATOM 1993 N N . ARG A 1 250 ? -11.117 -0.908 21.458 1.00 93.94 250 ARG A N 1
ATOM 1994 C CA . ARG A 1 250 ? -9.978 -0.192 22.049 1.00 93.94 250 ARG A CA 1
ATOM 1995 C C . ARG A 1 250 ? -8.725 -0.291 21.179 1.00 93.94 250 ARG A C 1
ATOM 1997 O O . ARG A 1 250 ? -8.103 0.736 20.935 1.00 93.94 250 ARG A O 1
ATOM 2004 N N . LYS A 1 251 ? -8.396 -1.473 20.646 1.00 96.06 251 LYS A N 1
ATOM 2005 C CA . LYS A 1 251 ? -7.267 -1.637 19.708 1.00 96.06 251 LYS A CA 1
ATOM 2006 C C . LYS A 1 251 ? -7.446 -0.793 18.446 1.00 96.06 251 LYS A C 1
ATOM 2008 O O . LYS A 1 251 ? -6.503 -0.143 18.006 1.00 96.06 251 LYS A O 1
ATOM 2013 N N . VAL A 1 252 ? -8.656 -0.751 17.888 1.00 95.00 252 VAL A N 1
ATOM 2014 C CA . VAL A 1 252 ? -8.957 0.115 16.736 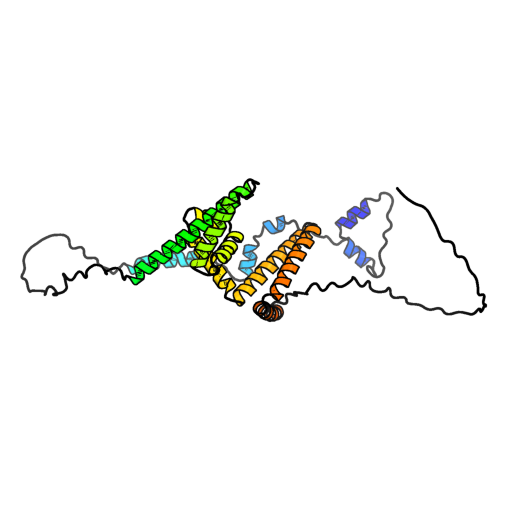1.00 95.00 252 VAL A CA 1
ATOM 2015 C C . VAL A 1 252 ? -8.822 1.591 17.118 1.00 95.00 252 VAL A C 1
ATOM 2017 O O . VAL A 1 252 ? -8.247 2.371 16.367 1.00 95.00 252 VAL A O 1
ATOM 2020 N N . SER A 1 253 ? -9.253 1.978 18.321 1.00 90.62 253 SER A N 1
ATOM 2021 C CA . SER A 1 253 ? -9.054 3.344 18.831 1.00 90.62 253 SER A CA 1
ATOM 2022 C C . SER A 1 253 ? -7.570 3.703 18.989 1.00 90.62 253 SER A C 1
ATOM 2024 O O . SER A 1 253 ? -7.179 4.830 18.694 1.00 90.62 253 SER A O 1
ATOM 2026 N N . GLU A 1 254 ? -6.725 2.757 19.403 1.00 95.00 254 GLU A N 1
ATOM 2027 C CA . GLU A 1 254 ? -5.268 2.935 19.460 1.00 95.00 254 GLU A CA 1
ATOM 2028 C C . GLU A 1 254 ? -4.662 3.101 18.058 1.00 95.00 254 GLU A C 1
ATOM 2030 O O . GLU A 1 254 ? -3.814 3.971 17.855 1.00 95.00 254 GLU A O 1
ATOM 2035 N N . GLN A 1 255 ? -5.137 2.341 17.065 1.00 93.25 255 GLN A N 1
ATOM 2036 C CA . GLN A 1 255 ? -4.746 2.530 15.663 1.00 93.25 255 GLN A CA 1
ATOM 2037 C C . GLN A 1 255 ? -5.158 3.912 15.144 1.00 93.25 255 GLN A C 1
ATOM 2039 O O . GLN A 1 255 ? -4.346 4.587 14.513 1.00 93.25 255 GLN A O 1
ATOM 2044 N N . MET A 1 256 ? -6.373 4.371 15.464 1.00 92.06 256 MET A N 1
ATOM 2045 C CA . MET A 1 256 ? -6.825 5.729 15.147 1.00 92.06 256 MET A CA 1
ATOM 2046 C C . MET A 1 256 ? -5.917 6.774 15.808 1.00 92.06 256 MET A C 1
ATOM 2048 O O . MET A 1 256 ? -5.450 7.689 15.136 1.00 92.06 256 MET A O 1
ATOM 2052 N N . ALA A 1 257 ? -5.568 6.619 17.087 1.00 90.06 257 ALA A N 1
ATOM 2053 C CA . ALA A 1 257 ? -4.642 7.527 17.765 1.00 90.06 257 ALA A CA 1
ATOM 2054 C C . ALA A 1 257 ? -3.250 7.549 17.101 1.00 90.06 257 ALA A C 1
ATOM 2056 O O . ALA A 1 257 ? -2.664 8.618 16.914 1.00 90.06 257 ALA A O 1
ATOM 2057 N N . GLY A 1 258 ? -2.738 6.389 16.680 1.00 92.12 258 GLY A N 1
ATOM 2058 C CA . GLY A 1 258 ? -1.503 6.287 15.900 1.00 92.12 258 GLY A CA 1
ATOM 2059 C C . GLY A 1 258 ? -1.596 6.998 14.546 1.00 92.12 258 GLY A C 1
ATOM 2060 O O . GLY A 1 258 ? -0.659 7.690 14.143 1.00 92.12 258 GLY A O 1
ATOM 2061 N N . MET A 1 259 ? -2.746 6.893 13.879 1.00 89.12 259 MET A N 1
ATOM 2062 C CA . MET A 1 259 ? -3.033 7.589 12.626 1.00 89.12 259 MET A CA 1
ATOM 2063 C C . MET A 1 259 ? -3.055 9.109 12.842 1.00 89.12 259 MET A C 1
ATOM 2065 O O . MET A 1 259 ? -2.364 9.835 12.133 1.00 89.12 259 MET A O 1
ATOM 2069 N N . ALA A 1 260 ? -3.730 9.603 13.881 1.00 87.56 260 ALA A N 1
ATOM 2070 C CA . ALA A 1 260 ? -3.717 11.022 14.242 1.00 87.56 260 ALA A CA 1
ATOM 2071 C C . ALA A 1 260 ? -2.300 11.532 14.556 1.00 87.56 260 ALA A C 1
ATOM 2073 O O . ALA A 1 260 ? -1.928 12.620 14.132 1.00 87.56 260 ALA A O 1
ATOM 2074 N N . LYS A 1 261 ? -1.462 10.730 15.222 1.00 88.00 261 LYS A N 1
ATOM 2075 C CA . LYS A 1 261 ? -0.056 11.085 15.467 1.00 88.00 261 LYS A CA 1
ATOM 2076 C C . LYS A 1 261 ? 0.770 11.173 14.179 1.00 88.00 261 LYS A C 1
ATOM 2078 O O . LYS A 1 261 ? 1.762 11.894 14.129 1.00 88.00 261 LYS A O 1
ATOM 2083 N N . SER A 1 262 ? 0.382 10.455 13.125 1.00 86.38 262 SER A N 1
ATOM 2084 C CA . SER A 1 262 ? 1.061 10.547 11.829 1.00 86.38 262 SER A CA 1
ATOM 2085 C C . SER A 1 262 ? 0.829 11.885 11.113 1.00 86.38 262 SER A C 1
ATOM 2087 O O . SER A 1 262 ? 1.699 12.278 10.341 1.00 86.38 262 SER A O 1
ATOM 2089 N N . LEU A 1 263 ? -0.242 12.630 11.432 1.00 86.06 263 LEU A N 1
ATOM 2090 C CA . LEU A 1 263 ? -0.445 14.004 10.934 1.00 86.06 263 LEU A CA 1
ATOM 2091 C C . LEU A 1 263 ? 0.599 14.973 11.466 1.00 86.06 263 LEU A C 1
ATOM 2093 O O . LEU A 1 263 ? 1.018 15.856 10.734 1.00 86.06 263 LEU A O 1
ATOM 2097 N N . GLU A 1 264 ? 1.064 14.790 12.704 1.00 82.69 264 GLU A N 1
ATOM 2098 C CA . GLU A 1 264 ? 2.096 15.663 13.282 1.00 82.69 264 GLU A CA 1
ATOM 2099 C C . GLU A 1 264 ? 3.415 15.579 12.488 1.00 82.69 264 GLU A C 1
ATOM 2101 O O . GLU A 1 264 ? 4.261 16.463 12.581 1.00 82.69 264 GLU A O 1
ATOM 2106 N N . ARG A 1 265 ? 3.592 14.524 11.678 1.00 83.38 265 ARG A N 1
ATOM 2107 C CA . ARG A 1 265 ? 4.732 14.367 10.763 1.00 83.38 265 ARG A CA 1
ATOM 2108 C C . ARG A 1 265 ? 4.503 14.995 9.385 1.00 83.38 265 ARG A C 1
ATOM 2110 O O . ARG A 1 265 ? 5.464 15.110 8.631 1.00 83.38 265 ARG A O 1
ATOM 2117 N N . ASP A 1 266 ? 3.273 15.378 9.050 1.00 84.75 266 ASP A N 1
ATOM 2118 C CA . ASP A 1 266 ? 2.882 15.939 7.753 1.00 84.75 266 ASP A CA 1
ATOM 2119 C C . ASP A 1 266 ? 2.071 17.229 7.956 1.00 84.75 266 ASP A C 1
ATOM 2121 O O . ASP A 1 266 ? 0.843 17.260 7.845 1.00 84.75 266 ASP A O 1
ATOM 2125 N N . ALA A 1 267 ? 2.786 18.315 8.271 1.00 86.31 267 ALA A N 1
ATOM 2126 C CA . ALA A 1 267 ? 2.197 19.618 8.590 1.00 86.31 267 ALA A CA 1
ATOM 2127 C C . ALA A 1 267 ? 1.284 20.172 7.477 1.00 86.31 267 ALA A C 1
ATOM 2129 O O . ALA A 1 267 ? 0.328 20.893 7.761 1.00 86.31 267 ALA A O 1
ATOM 2130 N N . GLN A 1 268 ? 1.550 19.819 6.214 1.00 86.06 268 GLN A N 1
ATOM 2131 C CA . GLN A 1 268 ? 0.726 20.234 5.074 1.00 86.06 268 GLN A CA 1
ATOM 2132 C C . GLN A 1 268 ? -0.664 19.593 5.137 1.00 86.06 268 GLN A C 1
ATOM 2134 O O . GLN A 1 268 ? -1.675 20.281 5.026 1.00 86.06 268 GLN A O 1
ATOM 2139 N N . VAL A 1 269 ? -0.713 18.282 5.378 1.00 87.62 269 VAL A N 1
ATOM 2140 C CA . VAL A 1 269 ? -1.970 17.534 5.500 1.00 87.62 269 VAL A CA 1
ATOM 2141 C C . VAL A 1 269 ? -2.735 17.955 6.753 1.00 87.62 269 VAL A C 1
ATOM 2143 O O . VAL A 1 269 ? -3.958 18.061 6.714 1.00 87.62 269 VAL A O 1
ATOM 2146 N N . GLU A 1 270 ? -2.040 18.252 7.853 1.00 85.44 270 GLU A N 1
ATOM 2147 C CA . GLU A 1 270 ? -2.689 18.749 9.068 1.00 85.44 270 GLU A CA 1
ATOM 2148 C C . GLU A 1 270 ? -3.438 20.069 8.826 1.00 85.44 270 GLU A C 1
ATOM 2150 O O . GLU A 1 270 ? -4.570 20.209 9.291 1.00 85.44 270 GLU A O 1
ATOM 2155 N N . SER A 1 271 ? -2.851 21.013 8.080 1.00 85.62 271 SER A N 1
ATOM 2156 C CA . SER A 1 271 ? -3.524 22.275 7.742 1.00 85.62 271 SER A CA 1
ATOM 2157 C C . SER A 1 271 ? -4.797 22.030 6.933 1.00 85.62 271 SER A C 1
ATOM 2159 O O . SER A 1 271 ? -5.868 22.488 7.323 1.00 85.62 271 SER A O 1
ATOM 2161 N N . LEU A 1 272 ? -4.697 21.232 5.865 1.00 87.56 272 LEU A N 1
ATOM 2162 C CA . LEU A 1 272 ? -5.830 20.915 4.988 1.00 87.56 272 LEU A CA 1
ATOM 2163 C C . LEU A 1 272 ? -6.966 20.217 5.744 1.00 87.56 272 LEU A C 1
ATOM 2165 O O . LEU A 1 272 ? -8.147 20.498 5.539 1.00 87.56 272 LEU A O 1
ATOM 2169 N N . LEU A 1 273 ? -6.621 19.310 6.660 1.00 86.12 273 LEU A N 1
ATOM 2170 C CA . LEU A 1 273 ? -7.608 18.603 7.467 1.00 86.12 273 LEU A CA 1
ATOM 2171 C C . LEU A 1 273 ? -8.241 19.488 8.543 1.00 86.12 273 LEU A C 1
ATOM 2173 O O . LEU A 1 273 ? -9.386 19.234 8.909 1.00 86.12 273 LEU A O 1
ATOM 2177 N N . ARG A 1 274 ? -7.546 20.512 9.055 1.00 83.75 274 ARG A N 1
ATOM 2178 C CA . ARG A 1 274 ? -8.137 21.486 9.989 1.00 83.75 274 ARG A CA 1
ATOM 2179 C C . ARG A 1 274 ? -9.212 22.323 9.309 1.00 83.75 274 ARG A C 1
ATOM 2181 O O . ARG A 1 274 ? -10.274 22.496 9.905 1.00 83.75 274 ARG A O 1
ATOM 2188 N N . ASP A 1 275 ? -8.967 22.763 8.082 1.00 79.62 275 ASP A N 1
ATOM 2189 C CA . ASP A 1 275 ? -9.940 23.532 7.302 1.00 79.62 275 ASP A CA 1
ATOM 2190 C C . ASP A 1 275 ? -11.146 22.649 6.952 1.00 79.62 275 ASP A C 1
ATOM 2192 O O . ASP A 1 275 ? -12.287 22.948 7.304 1.00 79.62 275 ASP A O 1
ATOM 2196 N N . ARG A 1 276 ? -10.891 21.447 6.425 1.00 75.69 276 ARG A N 1
ATOM 2197 C CA . ARG A 1 276 ? -11.943 20.484 6.072 1.00 75.69 276 ARG A CA 1
ATOM 2198 C C . ARG A 1 276 ? -12.709 19.930 7.276 1.00 75.69 276 ARG A C 1
ATOM 2200 O O . ARG A 1 276 ? -13.863 19.531 7.150 1.00 75.69 276 ARG A O 1
ATOM 2207 N N . LYS A 1 277 ? -12.105 19.905 8.468 1.00 71.62 277 LYS A N 1
ATOM 2208 C CA . LYS A 1 277 ? -12.789 19.576 9.731 1.00 71.62 277 LYS A CA 1
ATOM 2209 C C . LYS A 1 277 ? -13.880 20.595 10.053 1.00 71.62 277 LYS A C 1
ATOM 2211 O O . LYS A 1 277 ? -14.935 20.188 10.539 1.00 71.62 277 LYS A O 1
ATOM 2216 N N . GLN A 1 278 ? -13.638 21.882 9.800 1.00 63.47 278 GLN A N 1
ATOM 2217 C CA . GLN A 1 278 ? -14.651 22.922 9.996 1.00 63.47 278 GLN A CA 1
ATOM 2218 C C . GLN A 1 278 ? -15.815 22.737 9.016 1.00 63.47 278 GLN A C 1
ATOM 2220 O O . GLN A 1 278 ? -16.967 22.899 9.404 1.00 63.47 278 GLN A O 1
ATOM 2225 N N . GLU A 1 279 ? -15.521 22.299 7.791 1.00 58.00 279 GLU A N 1
ATOM 2226 C CA . GLU A 1 279 ? -16.526 22.036 6.754 1.00 58.00 279 GLU A CA 1
ATOM 2227 C C . GLU A 1 279 ? -17.321 20.735 6.979 1.00 58.00 279 GLU A C 1
ATOM 2229 O O . GLU A 1 279 ? -18.521 20.692 6.720 1.00 58.00 279 GLU A O 1
ATOM 2234 N N . LEU A 1 280 ? -16.676 19.667 7.470 1.00 58.25 280 LEU A N 1
ATOM 2235 C CA . LEU A 1 280 ? -17.291 18.341 7.636 1.00 58.25 280 LEU A CA 1
ATOM 2236 C C . LEU A 1 280 ? -17.890 18.092 9.030 1.00 58.25 280 LEU A C 1
ATOM 2238 O O . LEU A 1 280 ? -18.545 17.070 9.229 1.00 58.25 280 LEU A O 1
ATOM 2242 N N . GLY A 1 281 ? -17.649 18.962 10.015 1.00 53.41 281 GLY A N 1
ATOM 2243 C CA . GLY A 1 281 ? -18.142 18.783 11.389 1.00 53.41 281 GLY A CA 1
ATOM 2244 C C . GLY A 1 281 ? -17.577 17.549 12.116 1.00 53.41 281 GLY A C 1
ATOM 2245 O O . GLY A 1 281 ? -18.113 17.132 13.142 1.00 53.41 281 GLY A O 1
ATOM 2246 N N . ILE A 1 282 ? -16.500 16.939 11.602 1.00 55.91 282 ILE A N 1
ATOM 2247 C CA . ILE A 1 282 ? -15.899 15.720 12.162 1.00 55.91 282 ILE A CA 1
ATOM 2248 C C . ILE A 1 282 ? -14.899 16.109 13.256 1.00 55.91 282 ILE A C 1
ATOM 2250 O O . ILE A 1 282 ? -13.766 16.520 12.997 1.00 55.91 282 ILE A O 1
ATOM 2254 N N . GLY A 1 283 ? -15.310 15.964 14.513 1.00 46.31 283 GLY A N 1
ATOM 2255 C CA . GLY A 1 283 ? -14.452 16.172 15.674 1.00 46.31 283 GLY A CA 1
ATOM 2256 C C . GLY A 1 283 ? -13.318 15.147 15.759 1.00 46.31 283 GLY A C 1
ATOM 2257 O O . GLY A 1 283 ? -13.464 14.111 16.395 1.00 46.31 283 GLY A O 1
ATOM 2258 N N . PHE A 1 284 ? -12.147 15.451 15.194 1.00 50.03 284 PHE A N 1
ATOM 2259 C CA . PHE A 1 284 ? -10.889 14.896 15.701 1.00 50.03 284 PHE A CA 1
ATOM 2260 C C . PHE A 1 284 ? -10.592 15.598 17.024 1.00 50.03 284 PHE A C 1
ATOM 2262 O O . PHE A 1 284 ? -9.868 16.598 17.057 1.00 50.03 284 PHE A O 1
ATOM 2269 N N . GLU A 1 285 ? -11.237 15.173 18.104 1.00 39.62 285 GLU A N 1
ATOM 2270 C CA . GLU A 1 285 ? -10.708 15.473 19.425 1.00 39.62 285 GLU A CA 1
ATOM 2271 C C . GLU A 1 285 ? -9.442 14.637 19.569 1.00 39.62 285 GLU A C 1
ATOM 2273 O O . GLU A 1 285 ? -9.479 13.404 19.558 1.00 39.62 285 GLU A O 1
ATOM 2278 N N . LYS A 1 286 ? -8.289 15.319 19.636 1.00 37.75 286 LYS A N 1
ATOM 2279 C CA . LYS A 1 286 ? -7.084 14.711 20.196 1.00 37.75 286 LYS A CA 1
ATOM 2280 C C . LYS A 1 286 ? -7.536 14.070 21.502 1.00 37.75 286 LYS A C 1
ATOM 2282 O O . LYS A 1 286 ? -8.088 14.772 22.345 1.00 37.75 286 LYS A O 1
ATOM 2287 N N . ALA A 1 287 ? -7.324 12.764 21.649 1.00 34.56 287 ALA A N 1
ATOM 2288 C CA . ALA A 1 287 ? -7.473 12.081 22.923 1.00 34.56 287 ALA A CA 1
ATOM 2289 C C . ALA A 1 287 ? -6.408 12.639 23.880 1.00 34.56 287 ALA A C 1
ATOM 2291 O O . ALA A 1 287 ? -5.356 12.044 24.103 1.00 34.56 287 ALA A O 1
ATOM 2292 N N . ALA A 1 288 ? -6.649 13.851 24.373 1.00 34.62 288 ALA A N 1
ATOM 2293 C CA . ALA A 1 288 ? -6.021 14.376 25.553 1.00 34.62 288 ALA A CA 1
ATOM 2294 C C . ALA A 1 288 ? -6.533 13.500 26.688 1.00 34.62 288 ALA A C 1
ATOM 2296 O O . ALA A 1 288 ? -7.735 13.345 26.889 1.00 34.62 288 ALA A O 1
ATOM 2297 N N . ASN A 1 289 ? -5.585 12.867 27.356 1.00 40.19 289 ASN A N 1
ATOM 2298 C CA . ASN A 1 289 ? -5.769 12.064 28.542 1.00 40.19 289 ASN A CA 1
ATOM 2299 C C . ASN A 1 289 ? -6.481 12.917 29.611 1.00 40.19 289 ASN A C 1
ATOM 2301 O O . ASN A 1 289 ? -5.830 13.654 30.348 1.00 40.19 289 ASN A O 1
ATOM 2305 N N . SER A 1 290 ? -7.811 12.889 29.654 1.00 30.69 290 SER A N 1
ATOM 2306 C CA . SER A 1 290 ? -8.595 13.504 30.718 1.00 30.69 290 SER A CA 1
ATOM 2307 C C . SER A 1 290 ? -8.759 12.472 31.837 1.00 30.69 290 SER A C 1
ATOM 2309 O O . SER A 1 290 ? -9.388 11.433 31.622 1.00 30.69 290 SER A O 1
ATOM 2311 N N . PRO A 1 291 ? -8.189 12.696 33.038 1.00 34.03 291 PRO A N 1
ATOM 2312 C CA . PRO A 1 291 ? -8.553 11.889 34.186 1.00 34.03 291 PRO A CA 1
ATOM 2313 C C . PRO A 1 291 ? -10.034 12.136 34.466 1.00 34.03 291 PRO A C 1
ATOM 2315 O O . PRO A 1 291 ? -10.475 13.280 34.594 1.00 34.03 291 PRO A O 1
ATOM 2318 N N . THR A 1 292 ? -10.791 11.044 34.520 1.00 35.50 292 THR A N 1
ATOM 2319 C CA . THR A 1 292 ? -12.192 10.983 34.923 1.00 35.50 292 THR A CA 1
ATOM 2320 C C . THR A 1 292 ? -12.407 11.833 36.173 1.00 35.50 292 THR A C 1
ATOM 2322 O O . THR A 1 292 ? -12.124 11.405 37.289 1.00 35.50 292 THR A O 1
ATOM 2325 N N . THR A 1 293 ? -12.887 13.059 35.985 1.00 32.53 293 THR A N 1
ATOM 2326 C CA . THR A 1 293 ? -13.335 13.908 37.082 1.00 32.53 293 THR A CA 1
ATOM 2327 C C . THR A 1 293 ? -14.763 13.483 37.374 1.00 32.53 293 THR A C 1
ATOM 2329 O O . THR A 1 293 ? -15.686 13.787 36.621 1.00 32.53 293 THR A O 1
ATOM 2332 N N . PHE A 1 294 ? -14.925 12.699 38.438 1.00 33.25 294 PHE A N 1
ATOM 2333 C CA . PHE A 1 294 ? -16.223 12.492 39.065 1.00 33.25 294 PHE A CA 1
ATOM 2334 C C . PHE A 1 294 ? -16.790 13.858 39.484 1.00 33.25 294 PHE A C 1
ATOM 2336 O O . PHE A 1 294 ? -16.058 14.647 40.088 1.00 33.25 294 PHE A O 1
ATOM 2343 N N . PRO A 1 295 ? -18.066 14.165 39.201 1.00 35.84 295 PRO A N 1
ATOM 2344 C CA . PRO A 1 295 ? -18.688 15.365 39.745 1.00 35.84 295 PRO A CA 1
ATOM 2345 C C . PRO A 1 295 ? -18.801 15.225 41.275 1.00 35.84 295 PRO A C 1
ATOM 2347 O O . PRO A 1 295 ? -19.266 14.181 41.746 1.00 35.84 295 PRO A O 1
ATOM 2350 N N . PRO A 1 296 ? -18.398 16.227 42.080 1.00 33.81 296 PRO A N 1
ATOM 2351 C CA . PRO A 1 296 ? -18.656 16.194 43.510 1.00 33.81 296 PRO A CA 1
ATOM 2352 C C . PRO A 1 296 ? -20.163 16.286 43.759 1.00 33.81 296 PRO A C 1
ATOM 2354 O O . PRO A 1 296 ? -20.857 17.152 43.222 1.00 33.81 296 PRO A O 1
ATOM 2357 N N . ALA A 1 297 ? -20.650 15.361 44.584 1.00 32.00 297 ALA A N 1
ATOM 2358 C CA . ALA A 1 297 ? -22.008 15.345 45.088 1.00 32.00 297 ALA A CA 1
ATOM 2359 C C . ALA A 1 297 ? -22.351 16.693 45.737 1.00 32.00 297 ALA A C 1
ATOM 2361 O O . ALA A 1 297 ? -21.632 17.219 46.587 1.00 32.00 297 ALA A O 1
ATOM 2362 N N . SER A 1 298 ? -23.488 17.230 45.321 1.00 31.31 298 SER A N 1
ATOM 2363 C CA . SER A 1 298 ? -24.163 18.386 45.881 1.00 31.31 298 SER A CA 1
ATOM 2364 C C . SER A 1 298 ? -24.547 18.132 47.344 1.00 31.31 298 SER A C 1
ATOM 2366 O O . SER A 1 298 ? -25.607 17.588 47.646 1.00 31.31 298 SER A O 1
ATOM 2368 N N . ALA A 1 299 ? -23.699 18.568 48.276 1.00 31.58 299 ALA A N 1
ATOM 2369 C CA . ALA A 1 299 ? -24.052 18.683 49.685 1.00 31.58 299 ALA A CA 1
ATOM 2370 C C . ALA A 1 299 ? -24.870 19.964 49.893 1.00 31.58 299 ALA A C 1
ATOM 2372 O O . ALA A 1 299 ? -24.339 21.067 50.006 1.00 31.58 299 ALA A O 1
ATOM 2373 N N . SER A 1 300 ? -26.191 19.813 49.925 1.00 30.75 300 SER A N 1
ATOM 2374 C CA . SER A 1 300 ? -27.079 20.808 50.516 1.00 30.75 300 SER A CA 1
ATOM 2375 C C . SER A 1 300 ? -27.427 20.381 51.936 1.00 30.75 300 SER A C 1
ATOM 2377 O O . SER A 1 300 ? -27.895 19.261 52.125 1.00 30.75 300 SER A O 1
ATOM 2379 N N . ARG A 1 301 ? -27.326 21.351 52.858 1.00 29.17 301 ARG A N 1
ATOM 2380 C CA . ARG A 1 301 ? -28.127 21.528 54.090 1.00 29.17 301 ARG A CA 1
ATOM 2381 C C . ARG A 1 301 ? -27.365 21.396 55.427 1.00 29.17 301 ARG A C 1
ATOM 2383 O O . ARG A 1 301 ? -27.177 20.315 55.959 1.00 29.17 301 ARG A O 1
ATOM 2390 N N . TRP A 1 302 ? -26.980 22.571 55.943 1.00 26.80 302 TRP A N 1
ATOM 2391 C CA . TRP A 1 302 ? -27.295 23.125 57.273 1.00 26.80 302 TRP A CA 1
ATOM 2392 C C . TRP A 1 302 ? -27.386 22.170 58.476 1.00 26.80 302 TRP A C 1
ATOM 2394 O O . TRP A 1 302 ? -28.340 21.406 58.567 1.00 26.80 302 TRP A O 1
ATOM 2404 N N . ALA A 1 303 ? -26.534 22.394 59.484 1.00 30.30 303 ALA A N 1
ATOM 2405 C CA . ALA A 1 303 ? -26.948 22.884 60.810 1.00 30.30 303 ALA A CA 1
ATOM 2406 C C . ALA A 1 303 ? -25.716 23.094 61.709 1.00 30.30 303 ALA A C 1
ATOM 2408 O O . ALA A 1 303 ? -24.925 22.178 61.915 1.00 30.30 303 ALA A O 1
ATOM 2409 N N . GLY A 1 304 ? -25.563 24.309 62.238 1.00 28.69 304 GLY A N 1
ATOM 2410 C CA . GLY A 1 304 ? -24.642 24.606 63.330 1.00 28.69 304 GLY A CA 1
ATOM 2411 C C . GLY A 1 304 ? -25.316 24.423 64.690 1.00 28.69 304 GLY A C 1
ATOM 2412 O O . GLY A 1 304 ? -26.495 24.733 64.829 1.00 28.69 304 GLY A O 1
ATOM 2413 N N . ALA A 1 305 ? -24.550 23.936 65.663 1.00 30.69 305 ALA A N 1
ATOM 2414 C CA . ALA A 1 305 ? -24.701 24.101 67.115 1.00 30.69 305 ALA A CA 1
ATOM 2415 C C . ALA A 1 305 ? -23.520 23.337 67.748 1.00 30.69 305 ALA A C 1
ATOM 2417 O O . ALA A 1 305 ? -23.356 22.150 67.494 1.00 30.69 305 ALA A O 1
ATOM 2418 N N . THR A 1 306 ? -22.512 24.015 68.296 1.00 34.84 306 THR A N 1
ATOM 2419 C CA . THR A 1 306 ? -22.322 24.402 69.713 1.00 34.84 306 THR A CA 1
ATOM 2420 C C . THR A 1 306 ? -21.088 23.689 70.270 1.00 34.84 306 THR A C 1
ATOM 2422 O O . THR A 1 306 ? -21.049 22.467 70.308 1.00 34.84 306 THR A O 1
ATOM 2425 N N . THR A 1 307 ? -20.103 24.498 70.672 1.00 32.41 307 THR A N 1
ATOM 2426 C CA . THR A 1 307 ? -19.350 24.432 71.937 1.00 32.41 307 THR A CA 1
ATOM 2427 C C . THR A 1 307 ? -19.035 23.045 72.503 1.00 32.41 307 THR A C 1
ATOM 2429 O O . THR A 1 307 ? -19.938 22.350 72.954 1.00 32.41 307 THR A O 1
ATOM 2432 N N . THR A 1 308 ? -17.751 22.701 72.643 1.00 37.75 308 THR A N 1
ATOM 2433 C CA . THR A 1 308 ? -17.053 22.688 73.948 1.00 37.75 308 THR A CA 1
ATOM 2434 C C . THR A 1 308 ? -15.560 22.409 73.741 1.00 37.75 308 THR A C 1
ATOM 2436 O O . THR A 1 308 ? -15.151 21.531 72.990 1.00 37.75 308 THR A O 1
ATOM 2439 N N . ASP A 1 309 ? -14.801 23.255 74.416 1.00 31.61 309 ASP A N 1
ATOM 2440 C CA . ASP A 1 309 ? -13.372 23.333 74.683 1.00 31.61 309 ASP A CA 1
ATOM 2441 C C . ASP A 1 309 ? -12.831 22.113 75.463 1.00 31.61 309 ASP A C 1
ATOM 2443 O O . ASP A 1 309 ? -13.494 21.686 76.405 1.00 31.61 309 ASP A O 1
ATOM 2447 N N . LEU A 1 310 ? -11.646 21.578 75.116 1.00 35.47 310 LEU A N 1
ATOM 2448 C CA . LEU A 1 310 ? -10.682 21.044 76.101 1.00 35.47 310 LEU A CA 1
ATOM 2449 C C . LEU A 1 310 ? -9.301 20.722 75.481 1.00 35.47 310 LEU A C 1
ATOM 2451 O O . LEU A 1 310 ? -9.156 19.778 74.706 1.00 35.47 310 LEU A O 1
ATOM 2455 N N . ALA A 1 311 ? -8.314 21.547 75.848 1.00 34.19 311 ALA A N 1
ATOM 2456 C CA . ALA A 1 311 ? -6.952 21.233 76.327 1.00 34.19 311 ALA A CA 1
ATOM 2457 C C . ALA A 1 311 ? -6.347 19.837 76.000 1.00 34.19 311 ALA A C 1
ATOM 2459 O O . ALA A 1 311 ? -6.929 18.807 76.318 1.00 34.19 311 ALA A O 1
ATOM 2460 N N . ASP A 1 312 ? -5.190 19.753 75.331 1.00 33.66 312 ASP A N 1
ATOM 2461 C CA . ASP A 1 312 ? -3.809 19.848 75.879 1.00 33.66 312 ASP A CA 1
ATOM 2462 C C . ASP A 1 312 ? -3.179 18.471 76.223 1.00 33.66 312 ASP A C 1
ATOM 2464 O O . ASP A 1 312 ? -3.882 17.530 76.581 1.00 33.66 312 ASP A O 1
ATOM 2468 N N . ARG A 1 313 ? -1.835 18.410 76.147 1.00 35.25 313 ARG A N 1
ATOM 2469 C CA . ARG A 1 313 ? -0.848 17.296 76.240 1.00 35.25 313 ARG A CA 1
ATOM 2470 C C . ARG A 1 313 ? -0.411 16.687 74.907 1.00 35.25 313 ARG A C 1
ATOM 2472 O O . ARG A 1 313 ? -1.180 15.992 74.257 1.00 35.25 313 ARG A O 1
ATOM 2479 N N . ARG A 1 314 ? 0.772 17.006 74.358 1.00 32.91 314 ARG A N 1
ATOM 2480 C CA . ARG A 1 314 ? 2.180 16.841 74.825 1.00 32.91 314 ARG A CA 1
ATOM 2481 C C . ARG A 1 314 ? 2.598 15.400 75.135 1.00 32.91 314 ARG A C 1
ATOM 2483 O O . ARG A 1 314 ? 2.081 14.831 76.087 1.00 32.91 314 ARG A O 1
ATOM 2490 N N . GLU A 1 315 ? 3.629 14.989 74.378 1.00 35.03 315 GLU A N 1
ATOM 2491 C CA . GLU A 1 315 ? 4.757 14.098 74.736 1.00 35.03 315 GLU A CA 1
ATOM 2492 C C . GLU A 1 315 ? 4.354 12.624 75.020 1.00 35.03 315 GLU A C 1
ATOM 2494 O O . GLU A 1 315 ? 3.344 12.350 75.643 1.00 35.03 315 GLU A O 1
ATOM 2499 N N . ASP A 1 316 ? 5.033 11.569 74.565 1.00 34.84 316 ASP A N 1
ATOM 2500 C CA . ASP A 1 316 ? 6.454 11.422 74.288 1.00 34.84 316 ASP A CA 1
ATOM 2501 C C . ASP A 1 316 ? 6.767 10.084 73.571 1.00 34.84 316 ASP A C 1
ATOM 2503 O O . ASP A 1 316 ? 5.978 9.143 73.613 1.00 34.84 316 ASP A O 1
ATOM 2507 N N . HIS A 1 317 ? 7.950 10.041 72.948 1.00 34.72 317 HIS A N 1
ATOM 2508 C CA . HIS A 1 317 ? 8.864 8.914 72.674 1.00 34.72 317 HIS A CA 1
ATOM 2509 C C . HIS A 1 317 ? 8.373 7.453 72.505 1.00 34.72 317 HIS A C 1
ATOM 2511 O O . HIS A 1 317 ? 7.760 6.851 73.378 1.00 34.72 317 HIS A O 1
ATOM 2517 N N . GLY A 1 318 ? 8.857 6.787 71.442 1.00 35.66 318 GLY A N 1
ATOM 2518 C CA . GLY A 1 318 ? 8.706 5.332 71.301 1.00 35.66 318 GLY A CA 1
ATOM 2519 C C . GLY A 1 318 ? 9.382 4.708 70.083 1.00 35.66 318 GLY A C 1
ATOM 2520 O O . GLY A 1 318 ? 8.735 4.128 69.222 1.00 35.66 318 GLY A O 1
ATOM 2521 N N . GLN A 1 319 ? 10.696 4.851 70.009 1.00 37.16 319 GLN A N 1
ATOM 2522 C CA . GLN A 1 319 ? 11.607 4.231 69.054 1.00 37.16 319 GLN A CA 1
ATOM 2523 C C . GLN A 1 319 ? 11.615 2.698 69.216 1.00 37.16 319 GLN A C 1
ATOM 2525 O O . GLN A 1 319 ? 11.935 2.222 70.297 1.00 37.16 319 GLN A O 1
ATOM 2530 N N . PHE A 1 320 ? 11.344 1.920 68.161 1.00 36.25 320 PHE A N 1
ATOM 2531 C CA . PHE A 1 320 ? 11.837 0.539 68.067 1.00 36.25 320 PHE A CA 1
ATOM 2532 C C . PHE A 1 320 ? 12.203 0.183 66.627 1.00 36.25 320 PHE A C 1
ATOM 2534 O O . PHE A 1 320 ? 11.374 0.118 65.722 1.00 36.25 320 PHE A O 1
ATOM 2541 N N . ALA A 1 321 ? 13.504 -0.008 66.449 1.00 38.84 321 ALA A N 1
ATOM 2542 C CA . ALA A 1 321 ? 14.129 -0.578 65.280 1.00 38.84 321 ALA A CA 1
ATOM 2543 C C . ALA A 1 321 ? 14.107 -2.115 65.341 1.00 38.84 321 ALA A C 1
ATOM 2545 O O . ALA A 1 321 ? 14.010 -2.705 66.415 1.00 38.84 321 ALA A O 1
ATOM 2546 N N . SER A 1 322 ? 14.386 -2.698 64.174 1.00 39.25 322 SER A N 1
ATOM 2547 C CA . SER A 1 322 ? 15.101 -3.964 63.972 1.00 39.25 322 SER A CA 1
ATOM 2548 C C . SER A 1 322 ? 14.311 -5.280 63.972 1.00 39.25 322 SER A C 1
ATOM 2550 O O . SER A 1 322 ? 13.869 -5.782 64.995 1.00 39.25 322 SER A O 1
ATOM 2552 N N . HIS A 1 323 ? 14.382 -5.929 62.804 1.00 36.59 323 HIS A N 1
ATOM 2553 C CA . HIS A 1 323 ? 15.163 -7.152 62.539 1.00 36.59 323 HIS A CA 1
ATOM 2554 C C . HIS A 1 323 ? 14.401 -8.346 61.946 1.00 36.59 323 HIS A C 1
ATOM 2556 O O . HIS A 1 323 ? 13.254 -8.617 62.277 1.00 36.59 323 HIS A O 1
ATOM 2562 N N . CYS A 1 324 ? 15.181 -9.093 61.152 1.00 38.50 324 CYS A N 1
ATOM 2563 C CA . CYS A 1 324 ? 14.960 -10.408 60.541 1.00 38.50 324 CYS A CA 1
ATOM 2564 C C . CYS A 1 324 ? 14.100 -10.448 59.266 1.00 38.50 324 CYS A C 1
ATOM 2566 O O . CYS A 1 324 ? 13.043 -9.845 59.214 1.00 38.50 324 CYS A O 1
ATOM 2568 N N . ALA A 1 325 ? 14.386 -11.217 58.213 1.00 40.72 325 ALA A N 1
ATOM 2569 C CA . ALA A 1 325 ? 15.556 -11.906 57.645 1.00 40.72 325 ALA A CA 1
ATOM 2570 C C . ALA A 1 325 ? 14.983 -12.964 56.671 1.00 40.72 325 ALA A C 1
ATOM 2572 O O . ALA A 1 325 ? 14.070 -13.682 57.050 1.00 40.72 325 ALA A O 1
ATOM 2573 N N . ARG A 1 326 ? 15.560 -13.061 55.463 1.00 42.75 326 ARG A N 1
ATOM 2574 C CA . ARG A 1 326 ? 15.747 -14.271 54.624 1.00 42.75 326 ARG A CA 1
ATOM 2575 C C . ARG A 1 326 ? 14.635 -15.339 54.577 1.00 42.75 326 ARG A C 1
ATOM 2577 O O . ARG A 1 326 ? 14.463 -16.106 55.520 1.00 42.75 326 ARG A O 1
ATOM 2584 N N . SER A 1 327 ? 14.145 -15.617 53.371 1.00 48.88 327 SER A N 1
ATOM 2585 C CA . SER A 1 327 ? 14.659 -16.714 52.522 1.00 48.88 327 SER A CA 1
ATOM 2586 C C . SER A 1 327 ? 14.288 -16.474 51.067 1.00 48.88 327 SER A C 1
ATOM 2588 O O . SER A 1 327 ? 13.218 -15.866 50.845 1.00 48.88 327 SER A O 1
#

pLDDT: mean 72.48, std 22.38, range [26.8, 96.38]

Radius of gyration: 40.48 Å; chains: 1; bounding box: 72×46×153 Å

Organism: NCBI:txid120107

Secondary structure (DSSP, 8-state):
--HHHHHHHHHT-SS-------TTT-SSHHHHHHHHT-------HHHHHTS-HHHHHHHHTT--HHHHHHHHHHHHHHHTTTTTTT---------------------TTTT---------HHHHHHHHHHHHHHHHHHHHHHHHHHHHHHHHTTPPPPHHHHHHHHHHHHHHHHHSTTHHHHHHHHHHH-THHHHHHHTT-HHHHHHHHHHHHHHHH-HHHHHHHHHHHHHHHHHHHHHHHHTT-HHHHHHHHHHHHHHHHHHTT-HHHHHHHHHHHHHH-------------PPPP------------------------------

Foldseek 3Di:
DELVVLCVVAVVDDPDDDDDDDCVQDVDPVSVCCRNHHDDPPPDVVVVVVPDPVVVVCVVVVNPVPPVVVVVVVVVVVVVVPPPPPDPPPPDDDDDDDDDDDDDDPPPCPPVPPPDPPPDVVVVVVVVLVVLLLVLQLQLLQLVVVQVVCVVVVHDDDPVSVVSNVVSLVSNCVSPVCLSVLLVVLCVVPVVQSVCSPVSVSVVSVVSSVLSVCCVVDLVSVLVVLVVVLVVLVVVLVVCVVVVNVVVSVVSVVVSLVSVVVVVVPVSSVVVVVVVCVVVVDDPPNPPPDDPDDDDDDDDDDDDDDDDDDDDDDDDDDDDDDDDDDD